Protein AF-A0A934Z9Q5-F1 (afdb_monomer)

Nearest PDB structures (foldseek):
  5szi-assembly1_B  TM=4.850E-01  e=2.565E+00  Homo sapiens
  4lsg-assembly1_A  TM=2.089E-01  e=2.991E+00  Mus musculus
  4ksb-assembly1_A  TM=2.180E-01  e=3.865E+00  Mus musculus
  6ujr-assembly1_A  TM=2.619E-01  e=9.722E+00  Mus musculus
  5kpj-assembly1_A  TM=2.253E-01  e=8.337E+00  Mus musculus

Solvent-accessible surface area (backbone atoms only — not comparable to full-atom values): 10605 Å² total; per-residue (Å²): 135,89,82,85,85,88,84,90,80,87,87,83,80,87,80,80,88,71,77,68,66,62,57,59,53,55,52,50,68,49,48,52,55,50,49,51,46,41,71,74,59,31,89,66,67,72,68,72,79,63,65,67,56,72,66,31,48,68,68,51,35,48,53,46,52,50,31,50,33,44,35,43,50,34,54,90,56,77,49,25,54,52,27,46,53,53,45,65,70,59,78,53,87,30,64,25,30,34,53,39,43,52,26,37,49,50,20,52,50,40,51,50,52,50,51,52,51,52,52,54,53,55,73,70,51,62,92,81,75,62,84,79,52,74,70,55,51,52,54,49,52,56,50,50,60,53,48,55,53,46,51,57,58,21,48,61,26,35,56,51,18,53,54,44,47,54,52,50,23,58,74,70,74,44,81,79,64,61,60,73,82,128

pLDDT: mean 74.89, std 19.33, range [32.5, 96.06]

Radius of gyration: 31.28 Å; Cα contacts (8 Å, |Δi|>4): 126; chains: 1; bounding box: 97×38×89 Å

Foldseek 3Di:
DDDDDDDDDDDDDDDDDDPVVVVVVVCCVVCVVVVVCCVVVPPCPVVPPDPQCPQPDLVLLVLLLVLLLQLQAFDPDPSNVVSLVSLVPRDGPGRLSVLLSVLSSLQSVLVNVLVVLVVVLVVLDPPVPDDHDPVSVVVNVVSVVVNVVSVVSNVVSVVSNVVSSVVSCVVSVHDRHHYDDD

Structure (mmCIF, N/CA/C/O backbone):
data_AF-A0A934Z9Q5-F1
#
_entry.id   AF-A0A934Z9Q5-F1
#
loop_
_atom_site.group_PDB
_atom_site.id
_atom_site.type_symbol
_atom_site.label_atom_id
_atom_site.label_alt_id
_atom_site.label_comp_id
_atom_site.label_asym_id
_atom_site.label_entity_id
_atom_site.label_seq_id
_atom_site.pdbx_PDB_ins_code
_atom_site.Cartn_x
_atom_site.Cartn_y
_atom_site.Cartn_z
_atom_site.occupancy
_atom_site.B_iso_or_equiv
_atom_site.auth_seq_id
_atom_site.auth_comp_id
_atom_site.auth_asym_id
_atom_site.auth_atom_id
_atom_site.pdbx_PDB_model_num
ATOM 1 N N . MET A 1 1 ? 78.447 19.929 61.210 1.00 35.25 1 MET A N 1
ATOM 2 C CA . MET A 1 1 ? 79.646 20.114 60.366 1.00 35.25 1 MET A CA 1
ATOM 3 C C . MET A 1 1 ? 79.414 19.384 59.059 1.00 35.25 1 MET A C 1
ATOM 5 O O . MET A 1 1 ? 78.811 18.322 59.077 1.00 35.25 1 MET A O 1
ATOM 9 N N . ALA A 1 2 ? 79.787 20.046 57.968 1.00 40.56 2 ALA A N 1
ATOM 10 C CA . ALA A 1 2 ? 79.512 19.716 56.577 1.00 40.56 2 ALA A CA 1
ATOM 11 C C . ALA A 1 2 ? 80.119 18.385 56.106 1.00 40.56 2 ALA A C 1
ATOM 13 O O . ALA A 1 2 ? 81.183 17.994 56.580 1.00 40.56 2 ALA A O 1
ATOM 14 N N . THR A 1 3 ? 79.495 17.754 55.112 1.00 36.56 3 THR A N 1
ATOM 15 C CA . THR A 1 3 ? 80.035 17.665 53.738 1.00 36.56 3 THR A CA 1
ATOM 16 C C . THR A 1 3 ? 79.010 16.996 52.815 1.00 36.56 3 THR A C 1
ATOM 18 O O . THR A 1 3 ? 78.502 15.922 53.113 1.00 36.56 3 THR A O 1
ATOM 21 N N . ASP A 1 4 ? 78.706 17.683 51.717 1.00 40.03 4 ASP A N 1
ATOM 22 C CA . ASP A 1 4 ? 78.249 17.119 50.439 1.00 40.03 4 ASP A CA 1
ATOM 23 C C . ASP A 1 4 ? 79.523 17.013 49.568 1.00 40.03 4 ASP A C 1
ATOM 25 O O . ASP A 1 4 ? 80.423 17.849 49.765 1.00 40.03 4 ASP A O 1
ATOM 29 N N . PRO A 1 5 ? 79.687 16.003 48.690 1.00 48.00 5 PRO A N 1
ATOM 30 C CA . PRO A 1 5 ? 79.381 16.293 47.284 1.00 48.00 5 PRO A CA 1
ATOM 31 C C . PRO A 1 5 ? 78.884 15.104 46.424 1.00 48.00 5 PRO A C 1
ATOM 33 O O . PRO A 1 5 ? 79.350 13.972 46.535 1.00 48.00 5 PRO A O 1
ATOM 36 N N . ASP A 1 6 ? 78.012 15.457 45.479 1.00 38.88 6 ASP A N 1
ATOM 37 C CA . ASP A 1 6 ? 77.899 14.998 44.084 1.00 38.88 6 ASP A CA 1
ATOM 38 C C . ASP A 1 6 ? 77.796 13.493 43.763 1.00 38.88 6 ASP A C 1
ATOM 40 O O . ASP A 1 6 ? 78.783 12.772 43.615 1.00 38.88 6 ASP A O 1
ATOM 44 N N . ALA A 1 7 ? 76.579 13.085 43.392 1.00 36.16 7 ALA A N 1
ATOM 45 C CA . ALA A 1 7 ? 76.374 12.134 42.302 1.00 36.16 7 ALA A CA 1
ATOM 46 C C . ALA A 1 7 ? 75.183 12.580 41.435 1.00 36.16 7 ALA A C 1
ATOM 48 O O . ALA A 1 7 ? 74.025 12.564 41.853 1.00 36.16 7 ALA A O 1
ATOM 49 N N . VAL A 1 8 ? 75.509 13.004 40.216 1.00 42.00 8 VAL A N 1
ATOM 50 C CA . VAL A 1 8 ? 74.589 13.314 39.119 1.00 42.00 8 VAL A CA 1
ATOM 51 C C . VAL A 1 8 ? 74.023 12.016 38.541 1.00 42.00 8 VAL A C 1
ATOM 53 O O . VAL A 1 8 ? 74.793 11.186 38.073 1.00 42.00 8 VAL A O 1
ATOM 56 N N . ASP A 1 9 ? 72.695 11.896 38.475 1.00 36.56 9 ASP A N 1
ATOM 57 C CA . ASP A 1 9 ? 72.008 11.323 37.310 1.00 36.56 9 ASP A CA 1
ATOM 58 C C . ASP A 1 9 ? 70.543 11.807 37.268 1.00 36.56 9 ASP A C 1
ATOM 60 O O . ASP A 1 9 ? 69.804 11.721 38.251 1.00 36.56 9 ASP A O 1
ATOM 64 N N . GLY A 1 10 ? 70.120 12.395 36.146 1.00 32.50 10 GLY A N 1
ATOM 65 C CA . GLY A 1 10 ? 68.715 12.768 35.900 1.00 32.50 10 GLY A CA 1
ATOM 66 C C . GLY A 1 10 ? 67.955 11.637 35.189 1.00 32.50 10 GLY A C 1
ATOM 67 O O . GLY A 1 10 ? 68.484 10.543 35.040 1.00 32.50 10 GLY A O 1
ATOM 68 N N . PRO A 1 11 ? 66.765 11.867 34.599 1.00 49.78 11 PRO A N 1
ATOM 69 C CA . PRO A 1 11 ? 65.748 12.890 34.843 1.00 49.78 11 PRO A CA 1
ATOM 70 C C . PRO A 1 11 ? 64.367 12.239 35.143 1.00 49.78 11 PRO A C 1
ATOM 72 O O . PRO A 1 11 ? 64.173 11.049 34.913 1.00 49.78 11 PRO A O 1
ATOM 75 N N . LYS A 1 12 ? 63.348 13.030 35.522 1.00 36.62 12 LYS A N 1
ATOM 76 C CA . LYS A 1 12 ? 62.055 13.152 34.785 1.00 36.62 12 LYS A CA 1
ATOM 77 C C . LYS A 1 12 ? 60.901 13.669 35.661 1.00 36.62 12 LYS A C 1
ATOM 79 O O . LYS A 1 12 ? 60.303 12.956 36.451 1.00 36.62 12 LYS A O 1
ATOM 84 N N . LYS A 1 13 ? 60.563 14.934 35.384 1.00 35.97 13 LYS A N 1
ATOM 85 C CA . LYS A 1 13 ? 59.212 15.490 35.180 1.00 35.97 13 LYS A CA 1
ATOM 86 C C . LYS A 1 13 ? 58.108 15.059 36.163 1.00 35.97 13 LYS A C 1
ATOM 88 O O . LYS A 1 13 ? 57.447 14.047 35.968 1.00 35.97 13 LYS A O 1
ATOM 93 N N . LYS A 1 14 ? 57.749 15.978 37.067 1.00 48.94 14 LYS A N 1
ATOM 94 C CA . LYS A 1 14 ? 56.326 16.222 37.374 1.00 48.94 14 LYS A CA 1
ATOM 95 C C . LYS A 1 14 ? 55.701 16.919 36.157 1.00 48.94 14 LYS A C 1
ATOM 97 O O . LYS A 1 14 ? 56.349 17.800 35.587 1.00 48.94 14 LYS A O 1
ATOM 102 N N . PRO A 1 15 ? 54.495 16.528 35.724 1.00 42.06 15 PRO A N 1
ATOM 103 C CA . PRO A 1 15 ? 53.372 17.464 35.862 1.00 42.06 15 PRO A CA 1
ATOM 104 C C . PRO A 1 15 ? 52.042 16.727 36.147 1.00 42.06 15 PRO A C 1
ATOM 106 O O . PRO A 1 15 ? 51.794 15.631 35.670 1.00 42.06 15 PRO A O 1
ATOM 109 N N . ALA A 1 16 ? 51.264 17.199 37.116 1.00 38.53 16 ALA A N 1
ATOM 110 C CA . ALA A 1 16 ? 50.139 18.122 36.935 1.00 38.53 16 ALA A CA 1
ATOM 111 C C . ALA A 1 16 ? 48.796 17.407 36.689 1.00 38.53 16 ALA A C 1
ATOM 113 O O . ALA A 1 16 ? 48.576 16.738 35.688 1.00 38.53 16 ALA A O 1
ATOM 114 N N . ARG A 1 17 ? 47.915 17.615 37.673 1.00 49.94 17 ARG A N 1
ATOM 115 C CA . ARG A 1 17 ? 46.454 17.463 37.687 1.00 49.94 17 ARG A CA 1
ATOM 116 C C . ARG A 1 17 ? 45.792 17.383 36.302 1.00 49.94 17 ARG A C 1
ATOM 118 O O . ARG A 1 17 ? 45.814 18.356 35.557 1.00 49.94 17 ARG A O 1
ATOM 125 N N . SER A 1 18 ? 45.041 16.310 36.061 1.00 36.59 18 SER A N 1
ATOM 126 C CA . SER A 1 18 ? 44.003 16.240 35.027 1.00 36.59 18 SER A CA 1
ATOM 127 C C . SER A 1 18 ? 42.619 16.087 35.673 1.00 36.59 18 SER A C 1
ATOM 129 O O . SER A 1 18 ? 42.006 15.026 35.699 1.00 36.59 18 SER A O 1
ATOM 131 N N . ILE A 1 19 ? 42.085 17.213 36.158 1.00 45.41 19 ILE A N 1
ATOM 132 C CA . ILE A 1 19 ? 40.671 17.379 36.559 1.00 45.41 19 ILE A CA 1
ATOM 133 C C . ILE A 1 19 ? 39.718 17.233 35.338 1.00 45.41 19 ILE A C 1
ATOM 135 O O . ILE A 1 19 ? 38.502 17.194 35.483 1.00 45.41 19 ILE A O 1
ATOM 139 N N . GLY A 1 20 ? 40.251 17.067 34.120 1.00 36.25 20 GLY A N 1
ATOM 140 C CA . GLY A 1 20 ? 39.474 16.874 32.889 1.00 36.25 20 GLY A CA 1
ATOM 141 C C . GLY A 1 20 ? 38.792 15.508 32.732 1.00 36.25 20 GLY A C 1
ATOM 142 O O . GLY A 1 20 ? 37.869 15.396 31.934 1.00 36.25 20 GLY A O 1
ATOM 143 N N . ALA A 1 21 ? 39.182 14.476 33.490 1.00 41.44 21 ALA A N 1
ATOM 144 C CA . ALA A 1 21 ? 38.597 13.136 33.335 1.00 41.44 21 ALA A CA 1
ATOM 145 C C . ALA A 1 21 ? 37.230 12.963 34.031 1.00 41.44 21 ALA A C 1
ATOM 147 O O . ALA A 1 21 ? 36.464 12.074 33.670 1.00 41.44 21 ALA A O 1
ATOM 148 N N . LEU A 1 22 ? 36.893 13.820 35.002 1.00 42.88 22 LEU A N 1
ATOM 149 C CA . LEU A 1 22 ? 35.642 13.711 35.767 1.00 42.88 22 LEU A CA 1
ATOM 150 C C . LEU A 1 22 ? 34.462 14.461 35.130 1.00 42.88 22 LEU A C 1
ATOM 152 O O . LEU A 1 22 ? 33.315 14.069 35.332 1.00 42.88 22 LEU A O 1
ATOM 156 N N . VAL A 1 23 ? 34.716 15.481 34.305 1.00 44.12 23 VAL A N 1
ATOM 157 C CA . VAL A 1 23 ? 33.645 16.230 33.617 1.00 44.12 23 VAL A CA 1
ATOM 158 C C . VAL A 1 23 ? 33.059 15.424 32.448 1.00 44.12 23 VAL A C 1
ATOM 160 O O . VAL A 1 23 ? 31.853 15.469 32.210 1.00 44.12 23 VAL A O 1
ATOM 163 N N . ALA A 1 24 ? 33.876 14.609 31.772 1.00 44.69 24 ALA A N 1
ATOM 164 C CA . ALA A 1 24 ? 33.420 13.762 30.670 1.00 44.69 24 ALA A CA 1
ATOM 165 C C . ALA A 1 24 ? 32.470 12.637 31.132 1.00 44.69 24 ALA A C 1
ATOM 167 O O . ALA A 1 24 ? 31.499 12.335 30.444 1.00 44.69 24 ALA A O 1
ATOM 168 N N . LEU A 1 25 ? 32.688 12.057 32.319 1.00 46.19 25 LEU A N 1
ATOM 169 C CA . LEU A 1 25 ? 31.823 10.997 32.856 1.00 46.19 25 LEU A CA 1
ATOM 170 C C . LEU A 1 25 ? 30.481 11.528 33.384 1.00 46.19 25 LEU A C 1
ATOM 172 O O . LEU A 1 25 ? 29.455 10.878 33.192 1.00 46.19 25 LEU A O 1
ATOM 176 N N . GLY A 1 26 ? 30.462 12.724 33.984 1.00 46.41 26 GLY A N 1
ATOM 177 C CA . GLY A 1 26 ? 29.220 13.360 34.438 1.00 46.41 26 GLY A CA 1
ATOM 178 C C . GLY A 1 26 ? 28.299 13.766 33.283 1.00 46.41 26 GLY A C 1
ATOM 179 O O . GLY A 1 26 ? 27.089 13.559 33.357 1.00 46.41 26 GLY A O 1
ATOM 180 N N . ALA A 1 27 ? 28.867 14.272 32.182 1.00 49.59 27 ALA A N 1
ATOM 181 C CA . ALA A 1 27 ? 28.094 14.636 30.998 1.00 49.59 27 ALA A CA 1
ATOM 182 C C . ALA A 1 27 ? 27.436 13.411 30.345 1.00 49.59 27 ALA A C 1
ATOM 184 O O . ALA A 1 27 ? 26.259 13.480 30.002 1.00 49.59 27 ALA A O 1
ATOM 185 N N . VAL A 1 28 ? 28.142 12.278 30.238 1.00 51.12 28 VAL A N 1
ATOM 186 C CA . VAL A 1 28 ? 27.615 11.028 29.655 1.00 51.12 28 VAL A CA 1
ATOM 187 C C . VAL A 1 28 ? 26.532 10.396 30.539 1.00 51.12 28 VAL A C 1
ATOM 189 O O . VAL A 1 28 ? 25.505 9.949 30.030 1.00 51.12 28 VAL A O 1
ATOM 192 N N . ALA A 1 29 ? 26.710 10.416 31.864 1.00 55.28 29 ALA A N 1
ATOM 193 C CA . ALA A 1 29 ? 25.743 9.843 32.802 1.00 55.28 29 ALA A CA 1
ATOM 194 C C . ALA A 1 29 ? 24.415 10.614 32.872 1.00 55.28 29 ALA A C 1
ATOM 196 O O . ALA A 1 29 ? 23.418 10.033 33.280 1.00 55.28 29 ALA A O 1
ATOM 197 N N . VAL A 1 30 ? 24.378 11.891 32.469 1.00 55.06 30 VAL A N 1
ATOM 198 C CA . VAL A 1 30 ? 23.137 12.685 32.397 1.00 55.06 30 VAL A CA 1
ATOM 199 C C . VAL A 1 30 ? 22.585 12.729 30.974 1.00 55.06 30 VAL A C 1
ATOM 201 O O . VAL A 1 30 ? 21.377 12.608 30.792 1.00 55.06 30 VAL A O 1
ATOM 204 N N . THR A 1 31 ? 23.438 12.829 29.950 1.00 56.28 31 THR A N 1
ATOM 205 C CA . THR A 1 31 ? 22.969 12.856 28.555 1.00 56.28 31 THR A CA 1
ATOM 206 C C . THR A 1 31 ? 22.369 11.536 28.115 1.00 56.28 31 THR A C 1
ATOM 208 O O . THR A 1 31 ? 21.362 11.578 27.426 1.00 56.28 31 THR A O 1
ATOM 211 N N . ILE A 1 32 ? 22.902 10.376 28.516 1.00 58.81 32 ILE A N 1
ATOM 212 C CA . ILE A 1 32 ? 22.331 9.090 28.086 1.00 58.81 32 ILE A CA 1
ATOM 213 C C . ILE A 1 32 ? 20.933 8.863 28.688 1.00 58.81 32 ILE A C 1
ATOM 215 O O . ILE A 1 32 ? 20.021 8.566 27.920 1.00 58.81 32 ILE A O 1
ATOM 219 N N . PRO A 1 33 ? 20.685 9.055 30.001 1.00 55.75 33 PRO A N 1
ATOM 220 C CA . PRO A 1 33 ? 19.336 8.955 30.551 1.00 55.75 33 PRO A CA 1
ATOM 221 C C . PRO A 1 33 ? 18.406 10.058 30.061 1.00 55.75 33 PRO A C 1
ATOM 223 O O . PRO A 1 33 ? 17.236 9.774 29.860 1.00 55.75 33 PRO A O 1
ATOM 226 N N . LEU A 1 34 ? 18.892 11.283 29.833 1.00 55.62 34 LEU A N 1
ATOM 227 C CA . LEU A 1 34 ? 18.070 12.370 29.295 1.00 55.62 34 LEU A CA 1
ATOM 228 C C . LEU A 1 34 ? 17.723 12.140 27.818 1.00 55.62 34 LEU A C 1
ATOM 230 O O . LEU A 1 34 ? 16.592 12.392 27.435 1.00 55.62 34 LEU A O 1
ATOM 234 N N . LEU A 1 35 ? 18.639 11.600 27.007 1.00 57.62 35 LEU A N 1
ATOM 235 C CA . LEU A 1 35 ? 18.373 11.163 25.632 1.00 57.62 35 LEU A CA 1
ATOM 236 C C . LEU A 1 35 ? 17.464 9.939 25.606 1.00 57.62 35 LEU A C 1
ATOM 238 O O . LEU A 1 35 ? 16.602 9.875 24.751 1.00 57.62 35 LEU A O 1
ATOM 242 N N . LEU A 1 36 ? 17.593 8.994 26.539 1.00 58.25 36 LEU A N 1
ATOM 243 C CA . LEU A 1 36 ? 16.668 7.861 26.663 1.00 58.25 36 LEU A CA 1
ATOM 244 C C . LEU A 1 36 ? 15.292 8.301 27.170 1.00 58.25 36 LEU A C 1
ATOM 246 O O . LEU A 1 36 ? 14.282 7.762 26.733 1.00 58.25 36 LEU A O 1
ATOM 250 N N . TYR A 1 37 ? 15.239 9.281 28.072 1.00 53.28 37 TYR A N 1
ATOM 251 C CA . TYR A 1 37 ? 14.006 9.877 28.571 1.00 53.28 37 TYR A CA 1
ATOM 252 C C . TYR A 1 37 ? 13.351 10.746 27.501 1.00 53.28 37 TYR A C 1
ATOM 254 O O . TYR A 1 37 ? 12.146 10.663 27.357 1.00 53.28 37 TYR A O 1
ATOM 262 N N . ALA A 1 38 ? 14.106 11.507 26.709 1.00 54.31 38 ALA A N 1
ATOM 263 C CA . ALA A 1 38 ? 13.609 12.269 25.563 1.00 54.31 38 ALA A CA 1
ATOM 264 C C . ALA A 1 38 ? 13.338 11.385 24.332 1.00 54.31 38 ALA A C 1
ATOM 266 O O . ALA A 1 38 ? 12.507 11.732 23.512 1.00 54.31 38 ALA A O 1
ATOM 267 N N . ALA A 1 39 ? 13.974 10.220 24.201 1.00 56.53 39 ALA A N 1
ATOM 268 C CA . ALA A 1 39 ? 13.622 9.222 23.189 1.00 56.53 39 ALA A CA 1
ATOM 269 C C . ALA A 1 39 ? 12.378 8.418 23.596 1.00 56.53 39 ALA A C 1
ATOM 271 O O . ALA A 1 39 ? 11.652 7.937 22.735 1.00 56.53 39 ALA A O 1
ATOM 272 N N . ARG A 1 40 ? 12.110 8.271 24.904 1.00 56.28 40 ARG A N 1
ATOM 273 C CA . ARG A 1 40 ? 10.871 7.664 25.427 1.00 56.28 40 ARG A CA 1
ATOM 274 C C . ARG A 1 40 ? 9.718 8.654 25.594 1.00 56.28 40 ARG A C 1
ATOM 276 O O . ARG A 1 40 ? 8.566 8.246 25.511 1.00 56.28 40 ARG A O 1
ATOM 283 N N . ASN A 1 41 ? 10.026 9.915 25.877 1.00 52.53 41 ASN A N 1
ATOM 284 C CA . ASN A 1 41 ? 9.090 10.984 26.233 1.00 52.53 41 ASN A CA 1
ATOM 285 C C . ASN A 1 41 ? 9.378 12.263 25.441 1.00 52.53 41 ASN A C 1
ATOM 287 O O . ASN A 1 41 ? 9.301 13.363 25.989 1.00 52.53 41 ASN A O 1
ATOM 291 N N . GLY A 1 42 ? 9.788 12.118 24.181 1.00 43.22 42 GLY A N 1
ATOM 292 C CA . GLY A 1 42 ? 10.015 13.246 23.285 1.00 43.22 42 GLY A CA 1
ATOM 293 C C . GLY A 1 42 ? 8.767 14.124 23.161 1.00 43.22 42 GLY A C 1
ATOM 294 O O . GLY A 1 42 ? 7.681 13.706 23.567 1.00 43.22 42 GLY A O 1
ATOM 295 N N . PRO A 1 43 ? 8.905 15.340 22.610 1.00 47.38 43 PRO A N 1
ATOM 296 C CA . PRO A 1 43 ? 7.811 16.308 22.475 1.00 47.38 43 PRO A CA 1
ATOM 297 C C . PRO A 1 43 ? 6.574 15.794 21.706 1.00 47.38 43 PRO A C 1
ATOM 299 O O . PRO A 1 43 ? 5.543 16.452 21.732 1.00 47.38 43 PRO A O 1
ATOM 302 N N . ASP A 1 44 ? 6.624 14.591 21.130 1.00 48.88 44 ASP A N 1
ATOM 303 C CA . ASP A 1 44 ? 5.485 13.870 20.547 1.00 48.88 44 ASP A CA 1
ATOM 304 C C . ASP A 1 44 ? 4.479 13.320 21.584 1.00 48.88 44 ASP A C 1
ATOM 306 O O . ASP A 1 44 ? 3.476 12.707 21.219 1.00 48.88 44 ASP A O 1
ATOM 310 N N . HIS A 1 45 ? 4.701 13.506 22.893 1.00 46.72 45 HIS A N 1
ATOM 311 C CA . HIS A 1 45 ? 3.712 13.097 23.904 1.00 46.72 45 HIS A CA 1
ATOM 312 C C . HIS A 1 45 ? 2.414 13.920 23.868 1.00 46.72 45 HIS A C 1
ATOM 314 O O . HIS A 1 45 ? 1.419 13.443 24.415 1.00 46.72 45 HIS A O 1
ATOM 320 N N . GLU A 1 46 ? 2.392 15.095 23.227 1.00 42.56 46 GLU A N 1
ATOM 321 C CA . GLU A 1 46 ? 1.155 15.875 23.038 1.00 42.56 46 GLU A CA 1
ATOM 322 C C . GLU A 1 46 ? 0.355 15.469 21.784 1.00 42.56 46 GLU A C 1
ATOM 324 O O . GLU A 1 46 ? -0.851 15.700 21.749 1.00 42.56 46 GLU A O 1
ATOM 329 N N . ASP A 1 47 ? 0.952 14.739 20.831 1.00 44.47 47 ASP A N 1
ATOM 330 C CA . ASP A 1 47 ? 0.241 14.168 19.669 1.00 44.47 47 ASP A CA 1
ATOM 331 C C . ASP A 1 47 ? -0.426 12.812 19.972 1.00 44.47 47 ASP A C 1
ATOM 333 O O . ASP A 1 47 ? -1.044 12.186 19.111 1.00 44.47 47 ASP A O 1
ATOM 337 N N . ARG A 1 48 ? -0.389 12.359 21.231 1.00 50.16 48 ARG A N 1
ATOM 338 C CA . ARG A 1 48 ? -1.097 11.149 21.678 1.00 50.16 48 ARG A CA 1
ATOM 339 C C . ARG A 1 48 ? -2.617 11.353 21.859 1.00 50.16 48 ARG A C 1
ATOM 341 O O . ARG A 1 48 ? -3.240 10.544 22.540 1.00 50.16 48 ARG A O 1
ATOM 348 N N . LEU A 1 49 ? -3.233 12.404 21.306 1.00 50.19 49 LEU A N 1
ATOM 349 C CA . LEU A 1 49 ? -4.639 12.742 21.599 1.00 50.19 49 LEU A CA 1
ATOM 350 C C . LEU A 1 49 ? -5.668 12.366 20.521 1.00 50.19 49 LEU A C 1
ATOM 352 O O . LEU A 1 49 ? -6.837 12.713 20.658 1.00 50.19 49 LEU A O 1
ATOM 356 N N . HIS A 1 50 ? -5.301 11.589 19.503 1.00 55.34 50 HIS A N 1
ATOM 357 C CA . HIS A 1 50 ? -6.311 10.800 18.798 1.00 55.34 50 HIS A CA 1
ATOM 358 C C . HIS A 1 50 ? -5.680 9.526 18.247 1.00 55.34 50 HIS A C 1
ATOM 360 O O . HIS A 1 50 ? -4.857 9.590 17.336 1.00 55.34 50 HIS A O 1
ATOM 366 N N . ASP A 1 51 ? -6.034 8.365 18.804 1.00 66.19 51 ASP A N 1
ATOM 367 C CA . ASP A 1 51 ? -5.743 7.105 18.119 1.00 66.19 51 ASP A CA 1
ATOM 368 C C . ASP A 1 51 ? -6.530 7.154 16.793 1.00 66.19 51 ASP A C 1
ATOM 370 O O . ASP A 1 51 ? -7.757 7.254 16.820 1.00 66.19 51 ASP A O 1
ATOM 374 N N . PRO A 1 52 ? -5.874 7.145 15.617 1.00 65.94 52 PRO A N 1
ATOM 375 C CA . PRO A 1 52 ? -6.570 7.257 14.333 1.00 65.94 52 PRO A CA 1
ATOM 376 C C . PRO A 1 52 ? -7.580 6.115 14.127 1.00 65.94 52 PRO A C 1
ATOM 378 O O . PRO A 1 52 ? -8.501 6.230 13.316 1.00 65.94 52 PRO A O 1
ATOM 381 N N . LEU A 1 53 ? -7.451 5.029 14.899 1.00 78.62 53 LEU A N 1
ATOM 382 C CA . LEU A 1 53 ? -8.362 3.896 14.913 1.00 78.62 53 LEU A CA 1
ATOM 383 C C . LEU A 1 53 ? -9.481 4.009 15.966 1.00 78.62 53 LEU A C 1
ATOM 385 O O . LEU A 1 53 ? -10.388 3.179 15.940 1.00 78.62 53 LEU A O 1
ATOM 389 N N . GLU A 1 54 ? -9.495 5.019 16.846 1.00 70.25 54 GLU A N 1
ATOM 390 C CA . GLU A 1 54 ? -10.537 5.208 17.878 1.00 70.25 54 GLU A CA 1
ATOM 391 C C . GLU A 1 54 ? -11.940 5.343 17.294 1.00 70.25 54 GLU A C 1
ATOM 393 O O . GLU A 1 54 ? -12.906 4.885 17.902 1.00 70.25 54 GLU A O 1
ATOM 398 N N . LEU A 1 55 ? -12.047 5.938 16.107 1.00 73.94 55 LEU A N 1
ATOM 399 C CA . LEU A 1 55 ? -13.310 6.136 15.396 1.00 73.94 55 LEU A CA 1
ATOM 400 C C . LEU A 1 55 ? -13.701 4.931 14.525 1.00 73.94 55 LEU A C 1
ATOM 402 O O . LEU A 1 55 ? -14.636 5.029 13.729 1.00 73.94 55 LEU A O 1
ATOM 406 N N . SER A 1 56 ? -12.971 3.818 14.626 1.00 80.56 56 SER A N 1
ATOM 407 C CA . SER A 1 56 ? -13.191 2.638 13.790 1.00 80.56 56 SER A CA 1
ATOM 408 C C . SER A 1 56 ? -14.215 1.687 14.388 1.00 80.56 56 SER A C 1
ATOM 410 O O . SER A 1 56 ? -14.146 1.344 15.569 1.00 80.56 56 SER A O 1
ATOM 412 N N . ASP A 1 57 ? -15.121 1.194 13.545 1.00 89.69 57 ASP A N 1
ATOM 413 C CA . ASP A 1 57 ? -15.934 0.032 13.890 1.00 89.69 57 ASP A CA 1
ATOM 414 C C . ASP A 1 57 ? -15.021 -1.203 13.951 1.00 89.69 57 ASP A C 1
ATOM 416 O O . ASP A 1 57 ? -14.245 -1.466 13.030 1.00 89.69 57 ASP A O 1
ATOM 420 N N . GLU A 1 58 ? -15.074 -1.953 15.053 1.00 90.12 58 GLU A N 1
ATOM 421 C CA . GLU A 1 58 ? -14.161 -3.076 15.285 1.00 90.12 58 GLU A CA 1
ATOM 422 C C . GLU A 1 58 ? -14.334 -4.198 14.246 1.00 90.12 58 GLU A C 1
ATOM 424 O O . GLU A 1 58 ? -13.360 -4.859 13.879 1.00 90.12 58 GLU A O 1
ATOM 429 N N . ALA A 1 59 ? -15.553 -4.415 13.740 1.00 92.94 59 ALA A N 1
ATOM 430 C CA . ALA A 1 59 ? -15.814 -5.416 12.713 1.00 92.94 59 ALA A CA 1
ATOM 431 C C . ALA A 1 59 ? -15.274 -4.967 11.349 1.00 92.94 59 ALA A C 1
ATOM 433 O O . ALA A 1 59 ? -14.654 -5.773 10.650 1.00 92.94 59 ALA A O 1
ATOM 434 N N . GLU A 1 60 ? -15.443 -3.689 10.993 1.00 93.12 60 GLU A N 1
ATOM 435 C CA . GLU A 1 60 ? -14.830 -3.123 9.784 1.00 93.12 60 GLU A CA 1
ATOM 436 C C . GLU A 1 60 ? -13.300 -3.174 9.856 1.00 93.12 60 GLU A C 1
ATOM 438 O O . GLU A 1 60 ? -12.647 -3.636 8.916 1.00 93.12 60 GLU A O 1
ATOM 443 N N . LEU A 1 61 ? -12.725 -2.775 10.993 1.00 94.19 61 LEU A N 1
ATOM 444 C CA . LEU A 1 61 ? -11.284 -2.803 11.214 1.00 94.19 61 LEU A CA 1
ATOM 445 C C . LEU A 1 61 ? -10.737 -4.233 11.122 1.00 94.19 61 LEU A C 1
ATOM 447 O O . LEU A 1 61 ? -9.718 -4.471 10.473 1.00 94.19 61 LEU A O 1
ATOM 451 N N . ARG A 1 62 ? -11.444 -5.208 11.706 1.00 94.75 62 ARG A N 1
ATOM 452 C CA . ARG A 1 62 ? -11.090 -6.630 11.615 1.00 94.75 62 ARG A CA 1
ATOM 453 C C . ARG A 1 62 ? -11.108 -7.135 10.176 1.00 94.75 62 ARG A C 1
ATOM 455 O O . ARG A 1 62 ? -10.176 -7.840 9.792 1.00 94.75 62 ARG A O 1
ATOM 462 N N . ALA A 1 63 ? -12.113 -6.769 9.382 1.00 94.94 63 ALA A N 1
ATOM 463 C CA . ALA A 1 63 ? -12.192 -7.166 7.977 1.00 94.94 63 ALA A CA 1
ATOM 464 C C . ALA A 1 63 ? -11.008 -6.618 7.161 1.00 94.94 63 ALA A C 1
ATOM 466 O O . ALA A 1 63 ? -10.386 -7.361 6.399 1.00 94.94 63 ALA A O 1
ATOM 467 N N . VAL A 1 64 ? -10.644 -5.347 7.372 1.00 96.06 64 VAL A N 1
ATOM 468 C CA . VAL A 1 64 ? -9.491 -4.718 6.707 1.00 96.06 64 VAL A CA 1
ATOM 469 C C . VAL A 1 64 ? -8.177 -5.383 7.129 1.00 96.06 64 VAL A C 1
ATOM 471 O O . VAL A 1 64 ? -7.390 -5.777 6.269 1.00 96.06 64 VAL A O 1
ATOM 474 N N . VAL A 1 65 ? -7.952 -5.593 8.431 1.00 95.81 65 VAL A N 1
ATOM 475 C CA . VAL A 1 65 ? -6.746 -6.268 8.951 1.00 95.81 65 VAL A CA 1
ATOM 476 C C . VAL A 1 65 ? -6.615 -7.694 8.412 1.00 95.81 65 VAL A C 1
ATOM 478 O O . VAL A 1 65 ? -5.513 -8.118 8.056 1.00 95.81 65 VAL A O 1
ATOM 481 N N . GLN A 1 66 ? -7.716 -8.441 8.312 1.00 95.38 66 GLN A N 1
ATOM 482 C CA . GLN A 1 66 ? -7.710 -9.788 7.735 1.00 95.38 66 GLN A CA 1
ATOM 483 C C . GLN A 1 66 ? -7.374 -9.770 6.242 1.00 95.38 66 GLN A C 1
ATOM 485 O O . GLN A 1 66 ? -6.552 -10.572 5.803 1.00 95.38 66 GLN A O 1
ATOM 490 N N . ALA A 1 67 ? -7.941 -8.840 5.470 1.00 96.00 67 ALA A N 1
ATOM 491 C CA . ALA A 1 67 ? -7.626 -8.711 4.049 1.00 96.00 67 ALA A CA 1
ATOM 492 C C . ALA A 1 67 ? -6.157 -8.326 3.816 1.00 96.00 67 ALA A C 1
ATOM 494 O O . ALA A 1 67 ? -5.488 -8.957 3.002 1.00 96.00 67 ALA A O 1
ATOM 495 N N . ILE A 1 68 ? -5.621 -7.371 4.587 1.00 95.56 68 ILE A N 1
ATOM 496 C CA . ILE A 1 68 ? -4.191 -7.016 4.562 1.00 95.56 68 ILE A CA 1
ATOM 497 C C . ILE A 1 68 ? -3.325 -8.231 4.908 1.00 95.56 68 ILE A C 1
ATOM 499 O O . ILE A 1 68 ? -2.351 -8.520 4.219 1.00 95.56 68 ILE A O 1
ATOM 503 N N . SER A 1 69 ? -3.702 -8.983 5.943 1.00 94.50 69 SER A N 1
ATOM 504 C CA . SER A 1 69 ? -2.997 -10.209 6.333 1.00 94.50 69 SER A CA 1
ATOM 505 C C . SER A 1 69 ? -2.978 -11.241 5.203 1.00 94.50 69 SER A C 1
ATOM 507 O O . SER A 1 69 ? -1.958 -11.892 4.993 1.00 94.50 69 SER A O 1
ATOM 509 N N . GLY A 1 70 ? -4.076 -11.351 4.448 1.00 93.75 70 GLY A N 1
ATOM 510 C CA . GLY A 1 70 ? -4.159 -12.182 3.250 1.00 93.75 70 GLY A CA 1
ATOM 511 C C . GLY A 1 70 ? -3.200 -11.731 2.148 1.00 93.75 70 GLY A C 1
ATOM 512 O O . GLY A 1 70 ? -2.506 -12.567 1.583 1.00 93.75 70 GLY A O 1
ATOM 513 N N . VAL A 1 71 ? -3.088 -10.421 1.894 1.00 93.56 71 VAL A N 1
ATOM 514 C CA . VAL A 1 71 ? -2.108 -9.871 0.934 1.00 93.56 71 VAL A CA 1
ATOM 515 C C . VAL A 1 71 ? -0.673 -10.172 1.372 1.00 93.56 71 VAL A C 1
ATOM 517 O O . VAL A 1 71 ? 0.142 -10.589 0.558 1.00 93.56 71 VAL A O 1
ATOM 520 N N . ILE A 1 72 ? -0.360 -10.021 2.663 1.00 92.25 72 ILE A N 1
ATOM 521 C CA . ILE A 1 72 ? 0.973 -10.327 3.209 1.00 92.25 72 ILE A CA 1
ATOM 522 C C . ILE A 1 72 ? 1.326 -11.810 3.039 1.00 92.25 72 ILE A C 1
ATOM 524 O O . ILE A 1 72 ? 2.489 -12.140 2.820 1.00 92.25 72 ILE A O 1
ATOM 528 N N . GLN A 1 73 ? 0.351 -12.705 3.184 1.00 92.12 73 GLN A N 1
ATOM 529 C CA . GLN A 1 73 ? 0.576 -14.151 3.125 1.00 92.12 73 GLN A CA 1
ATOM 530 C C . GLN A 1 73 ? 0.566 -14.716 1.704 1.00 92.12 73 GLN A C 1
ATOM 532 O O . GLN A 1 73 ? 1.077 -15.813 1.497 1.00 92.12 73 GLN A O 1
ATOM 537 N N . ALA A 1 74 ? -0.009 -13.993 0.748 1.00 90.69 74 ALA A N 1
ATOM 538 C CA . ALA A 1 74 ? -0.126 -14.450 -0.624 1.00 90.69 74 ALA A CA 1
ATOM 539 C C . ALA A 1 74 ? 1.247 -14.614 -1.294 1.00 90.69 74 ALA A C 1
ATOM 541 O O . ALA A 1 74 ? 2.152 -13.790 -1.119 1.00 90.69 74 ALA A O 1
ATOM 542 N N . HIS A 1 75 ? 1.391 -15.666 -2.101 1.00 87.50 75 HIS A N 1
ATOM 543 C CA . HIS A 1 75 ? 2.563 -15.818 -2.954 1.00 87.50 75 HIS A CA 1
ATOM 544 C C . HIS A 1 75 ? 2.492 -14.846 -4.143 1.00 87.50 75 HIS A C 1
ATOM 546 O O . HIS A 1 75 ? 1.393 -14.573 -4.641 1.00 87.50 75 HIS A O 1
ATOM 552 N N . PRO A 1 76 ? 3.646 -14.359 -4.642 1.00 84.38 76 PRO A N 1
ATOM 553 C CA . PRO A 1 76 ? 3.681 -13.480 -5.807 1.00 84.38 76 PRO A CA 1
ATOM 554 C C . PRO A 1 76 ? 2.964 -14.084 -7.024 1.00 84.38 76 PRO A C 1
ATOM 556 O O . PRO A 1 76 ? 3.115 -15.275 -7.310 1.00 84.38 76 PRO A O 1
ATOM 559 N N . GLY A 1 77 ? 2.221 -13.251 -7.758 1.00 84.31 77 GLY A N 1
ATOM 560 C CA . GLY A 1 77 ? 1.438 -13.643 -8.938 1.00 84.31 77 GLY A CA 1
ATOM 561 C C . GLY A 1 77 ? -0.071 -13.692 -8.670 1.00 84.31 77 GLY A C 1
ATOM 562 O O . GLY A 1 77 ? -0.605 -12.865 -7.937 1.00 84.31 77 GLY A O 1
ATOM 563 N N . ASP A 1 78 ? -0.773 -14.677 -9.240 1.00 89.50 78 ASP A N 1
ATOM 564 C CA . ASP A 1 78 ? -2.249 -14.741 -9.229 1.00 89.50 78 ASP A CA 1
ATOM 565 C C . ASP A 1 78 ? -2.886 -14.800 -7.825 1.00 89.50 78 ASP A C 1
ATOM 567 O O . ASP A 1 78 ? -4.080 -14.518 -7.659 1.00 89.50 78 ASP A O 1
ATOM 571 N N . GLU A 1 79 ? -2.140 -15.256 -6.816 1.00 90.75 79 GLU A N 1
ATOM 572 C CA . GLU A 1 79 ? -2.597 -15.269 -5.424 1.00 90.75 79 GLU A CA 1
ATOM 573 C C . GLU A 1 79 ? -2.547 -13.864 -4.813 1.00 90.75 79 GLU A C 1
ATOM 575 O O . GLU A 1 79 ? -3.563 -13.404 -4.286 1.00 90.75 79 GLU A O 1
ATOM 580 N N . GLU A 1 80 ? -1.416 -13.166 -4.956 1.00 90.81 80 GLU A N 1
ATOM 581 C CA . GLU A 1 80 ? -1.245 -11.771 -4.532 1.00 90.81 80 GLU A CA 1
ATOM 582 C C . GLU A 1 80 ? -2.262 -10.858 -5.226 1.00 90.81 80 GLU A C 1
ATOM 584 O O . GLU A 1 80 ? -2.946 -10.091 -4.552 1.00 90.81 80 GLU A O 1
ATOM 589 N N . ASP A 1 81 ? -2.488 -11.032 -6.531 1.00 91.69 81 ASP A N 1
ATOM 590 C CA . ASP A 1 81 ? -3.480 -10.270 -7.298 1.00 91.69 81 ASP A CA 1
ATOM 591 C C . ASP A 1 81 ? -4.903 -10.430 -6.767 1.00 91.69 81 ASP A C 1
ATOM 593 O O . ASP A 1 81 ? -5.683 -9.476 -6.692 1.00 91.69 81 ASP A O 1
ATOM 597 N N . ARG A 1 82 ? -5.293 -11.663 -6.426 1.00 94.06 82 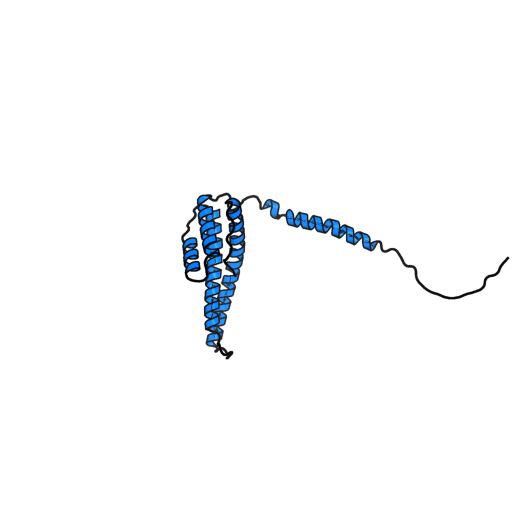ARG A N 1
ATOM 598 C CA . ARG A 1 82 ? -6.623 -11.928 -5.867 1.00 94.06 82 ARG A CA 1
ATOM 599 C C . ARG A 1 82 ? -6.759 -11.337 -4.473 1.00 94.06 82 ARG A C 1
ATOM 601 O O . ARG A 1 82 ? -7.806 -10.760 -4.183 1.00 94.06 82 ARG A O 1
ATOM 608 N N . ALA A 1 83 ? -5.731 -11.461 -3.638 1.00 94.50 83 ALA A N 1
ATOM 609 C CA . ALA A 1 83 ? -5.729 -10.880 -2.302 1.00 94.50 83 ALA A CA 1
ATOM 610 C C . ALA A 1 83 ? -5.789 -9.345 -2.362 1.00 94.50 83 ALA A C 1
ATOM 612 O O . ALA A 1 83 ? -6.567 -8.726 -1.634 1.00 94.50 83 ALA A O 1
ATOM 613 N N . LEU A 1 84 ? -5.037 -8.733 -3.278 1.00 94.88 84 LEU A N 1
ATOM 614 C CA . LEU A 1 84 ? -5.002 -7.288 -3.468 1.00 94.88 84 LEU A CA 1
ATOM 615 C C . LEU A 1 84 ? -6.347 -6.762 -3.982 1.00 94.88 84 LEU A C 1
ATOM 617 O O . LEU A 1 84 ? -6.903 -5.838 -3.393 1.00 94.88 84 LEU A O 1
ATOM 621 N N . ARG A 1 85 ? -6.952 -7.418 -4.982 1.00 94.69 85 ARG A N 1
ATOM 622 C CA . ARG A 1 85 ? -8.319 -7.096 -5.435 1.00 94.69 85 ARG A CA 1
ATOM 623 C C . ARG A 1 85 ? -9.361 -7.251 -4.325 1.00 94.69 85 ARG A C 1
ATOM 625 O O . ARG A 1 85 ? -10.308 -6.469 -4.265 1.00 94.69 85 ARG A O 1
ATOM 632 N N . ALA A 1 86 ? -9.205 -8.237 -3.441 1.00 95.19 86 ALA A N 1
ATOM 633 C CA . ALA A 1 86 ? -10.100 -8.408 -2.299 1.00 95.19 86 ALA A CA 1
ATOM 634 C C . ALA A 1 86 ? -9.974 -7.245 -1.301 1.00 95.19 86 ALA A C 1
ATOM 636 O O . ALA A 1 86 ? -10.993 -6.704 -0.876 1.00 95.19 86 ALA A O 1
ATOM 637 N N . LEU A 1 87 ? -8.747 -6.815 -0.983 1.00 95.75 87 LEU A N 1
ATOM 638 C CA . LEU A 1 87 ? -8.489 -5.635 -0.150 1.00 95.75 87 LEU A CA 1
ATOM 639 C C . LEU A 1 87 ? -9.040 -4.350 -0.794 1.00 95.75 87 LEU A C 1
ATOM 641 O O . LEU A 1 87 ? -9.645 -3.514 -0.122 1.00 95.75 87 LEU A O 1
ATOM 645 N N . GLU A 1 88 ? -8.884 -4.201 -2.108 1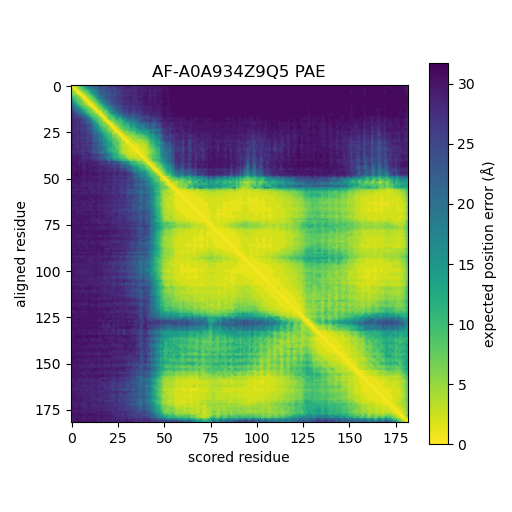.00 95.75 88 GLU A N 1
ATOM 646 C CA . GLU A 1 88 ? -9.432 -3.075 -2.866 1.00 95.75 88 GLU A CA 1
ATOM 647 C C . GLU A 1 88 ? -10.961 -3.049 -2.870 1.00 95.75 88 GLU A C 1
ATOM 649 O O . GLU A 1 88 ? -11.550 -1.970 -2.837 1.00 95.75 88 GLU A O 1
ATOM 654 N N . GLY A 1 89 ? -11.601 -4.217 -2.889 1.00 95.44 89 GLY A N 1
ATOM 655 C CA . GLY A 1 89 ? -13.055 -4.351 -2.841 1.00 95.44 89 GLY A CA 1
ATOM 656 C C . GLY A 1 89 ? -13.675 -3.977 -1.492 1.00 95.44 89 GLY A C 1
ATOM 657 O O . GLY A 1 89 ? -14.900 -3.858 -1.403 1.00 95.44 89 GLY A O 1
ATOM 658 N N . LEU A 1 90 ? -12.868 -3.775 -0.446 1.00 95.06 90 LEU A N 1
ATOM 659 C CA . LEU A 1 90 ? -13.357 -3.320 0.852 1.00 95.06 90 LEU A CA 1
ATOM 660 C C . LEU A 1 90 ? -13.669 -1.821 0.837 1.00 95.06 90 LEU A C 1
ATOM 662 O O . LEU A 1 90 ? -12.845 -1.000 0.437 1.00 95.06 90 LEU A O 1
ATOM 666 N N . HIS A 1 91 ? -14.856 -1.488 1.347 1.00 94.75 91 HIS A N 1
ATOM 667 C CA . HIS A 1 91 ? -15.368 -0.123 1.475 1.00 94.75 91 HIS A CA 1
ATOM 668 C C . HIS A 1 91 ? -15.811 0.133 2.927 1.00 94.75 91 HIS A C 1
ATOM 670 O O . HIS A 1 91 ? -17.015 0.194 3.198 1.00 94.75 91 HIS A O 1
ATOM 676 N N . PRO A 1 92 ? -14.862 0.191 3.881 1.00 91.88 92 PRO A N 1
ATOM 677 C CA . PRO A 1 92 ? -15.174 0.529 5.268 1.00 91.88 92 PRO A CA 1
ATOM 678 C C . PRO A 1 92 ? -15.776 1.936 5.352 1.00 91.88 92 PRO A C 1
ATOM 680 O O . PRO A 1 92 ? -15.404 2.829 4.591 1.00 91.88 92 PRO A O 1
ATOM 683 N N . ARG A 1 93 ? -16.726 2.137 6.268 1.00 91.75 93 ARG A N 1
ATOM 684 C CA . ARG A 1 93 ? -17.378 3.439 6.479 1.00 91.75 93 ARG A CA 1
ATOM 685 C C . ARG A 1 93 ? -16.684 4.251 7.558 1.00 91.75 93 ARG A C 1
ATOM 687 O O . ARG A 1 93 ? -16.810 5.473 7.582 1.00 91.75 93 ARG A O 1
ATOM 694 N N . SER A 1 94 ? -16.004 3.573 8.472 1.00 91.38 94 SER A N 1
ATOM 695 C CA . SER A 1 94 ? -15.317 4.211 9.575 1.00 91.38 94 SER A CA 1
ATOM 696 C C . SER A 1 94 ? -13.979 4.823 9.132 1.00 91.38 94 SER A C 1
ATOM 698 O O . SER A 1 94 ? -13.242 4.198 8.360 1.00 91.38 94 SER A O 1
ATOM 700 N N . PRO A 1 95 ? -13.638 6.039 9.609 1.00 89.25 95 PRO A N 1
ATOM 701 C CA . PRO A 1 95 ? -12.466 6.770 9.126 1.00 89.25 95 PRO A CA 1
ATOM 702 C C . PRO A 1 95 ? -11.151 5.999 9.269 1.00 89.25 95 PRO A C 1
ATOM 704 O O . PRO A 1 95 ? -10.390 5.919 8.309 1.00 89.25 95 PRO A O 1
ATOM 707 N N . GLY A 1 96 ? -10.899 5.385 10.430 1.00 89.38 96 GLY A N 1
ATOM 708 C CA . GLY A 1 96 ? -9.634 4.686 10.678 1.00 89.38 96 GLY A CA 1
ATOM 709 C C . GLY A 1 96 ? -9.482 3.396 9.868 1.00 89.38 96 GLY A C 1
ATOM 710 O O . GLY A 1 96 ? -8.399 3.116 9.356 1.00 89.38 96 GLY A O 1
ATOM 711 N N . ALA A 1 97 ? -10.566 2.643 9.654 1.00 92.44 97 ALA A N 1
ATOM 712 C CA . ALA A 1 97 ? -10.537 1.478 8.770 1.00 92.44 97 ALA A CA 1
ATOM 713 C C . ALA A 1 97 ? -10.355 1.881 7.293 1.00 92.44 97 ALA A C 1
ATOM 715 O O . ALA A 1 97 ? -9.672 1.172 6.549 1.00 92.44 97 ALA A O 1
ATOM 716 N N . SER A 1 98 ? -10.915 3.023 6.873 1.00 93.31 98 SER A N 1
ATOM 717 C CA . SER A 1 98 ? -10.710 3.574 5.525 1.00 93.31 98 SER A CA 1
ATOM 718 C C . SER A 1 98 ? -9.273 4.032 5.299 1.00 93.31 98 SER A C 1
ATOM 720 O O . SER A 1 98 ? -8.669 3.617 4.311 1.00 93.31 98 SER A O 1
ATOM 722 N N . ASP A 1 99 ? -8.692 4.802 6.224 1.00 91.69 99 ASP A N 1
ATOM 723 C CA . ASP A 1 99 ? -7.301 5.278 6.124 1.00 91.69 99 ASP A CA 1
ATOM 724 C C . ASP A 1 99 ? -6.302 4.109 6.122 1.00 91.69 99 ASP A C 1
ATOM 726 O O . ASP A 1 99 ? -5.384 4.067 5.297 1.00 91.69 99 ASP A O 1
ATOM 730 N N . LEU A 1 100 ? -6.531 3.091 6.966 1.00 93.75 100 LEU A N 1
ATOM 731 C CA . LEU A 1 100 ? -5.746 1.854 6.950 1.00 93.75 100 LEU A CA 1
ATOM 732 C C . LEU A 1 100 ? -5.830 1.157 5.585 1.00 93.75 100 LEU A C 1
ATOM 734 O O . LEU A 1 100 ? -4.801 0.808 4.998 1.00 93.75 100 LEU A O 1
ATOM 738 N N . ARG A 1 101 ? -7.046 0.962 5.059 1.00 95.19 101 ARG A N 1
ATOM 739 C CA . ARG A 1 101 ? -7.256 0.303 3.764 1.00 95.19 101 ARG A CA 1
ATOM 740 C C . ARG A 1 101 ? -6.599 1.089 2.631 1.00 95.19 101 ARG A C 1
ATOM 742 O O . ARG A 1 101 ? -5.907 0.488 1.817 1.00 95.19 101 ARG A O 1
ATOM 749 N N . GLU A 1 102 ? -6.778 2.403 2.563 1.00 93.81 102 GLU A N 1
ATOM 750 C CA . GLU A 1 102 ? -6.211 3.247 1.502 1.00 93.81 102 GLU A CA 1
ATOM 751 C C . GLU A 1 102 ? -4.682 3.275 1.530 1.00 93.81 102 GLU A C 1
ATOM 753 O O . GLU A 1 102 ? -4.038 3.073 0.492 1.00 93.81 102 GLU A O 1
ATOM 758 N N . SER A 1 103 ? -4.101 3.443 2.719 1.00 91.38 103 SER A N 1
ATOM 759 C CA . SER A 1 103 ? -2.649 3.433 2.912 1.00 91.38 103 SER A CA 1
ATOM 760 C C . SER A 1 103 ? -2.048 2.097 2.472 1.00 91.38 103 SER A C 1
ATOM 762 O O . SER A 1 103 ? -1.053 2.058 1.739 1.00 91.38 103 SER A O 1
ATOM 764 N N . CYS A 1 104 ? -2.676 0.983 2.856 1.00 93.62 104 CYS A N 1
ATOM 765 C CA . CYS A 1 104 ? -2.185 -0.342 2.499 1.00 93.62 104 CYS A CA 1
ATOM 766 C C . CYS A 1 104 ? -2.439 -0.715 1.035 1.00 93.62 104 CYS A C 1
ATOM 768 O O . CYS A 1 104 ? -1.542 -1.273 0.408 1.00 93.62 104 CYS A O 1
ATOM 770 N N . VAL A 1 105 ? -3.581 -0.358 0.436 1.00 94.19 105 VAL A N 1
ATOM 771 C CA . VAL A 1 105 ? -3.813 -0.557 -1.009 1.00 94.19 105 VAL A CA 1
ATOM 772 C C . VAL A 1 105 ? -2.761 0.179 -1.829 1.00 94.19 105 VAL A C 1
ATOM 774 O O . VAL A 1 105 ? -2.170 -0.416 -2.726 1.00 94.19 105 VAL A O 1
ATOM 777 N N . THR A 1 106 ? -2.486 1.444 -1.501 1.00 89.69 106 THR A N 1
ATOM 778 C CA . THR A 1 106 ? -1.460 2.244 -2.191 1.00 89.69 106 THR A CA 1
ATOM 779 C C . THR A 1 106 ? -0.088 1.581 -2.089 1.00 89.69 106 THR A C 1
ATOM 781 O O . THR A 1 106 ? 0.618 1.439 -3.085 1.00 89.69 106 THR A O 1
ATOM 784 N N . THR A 1 107 ? 0.253 1.097 -0.894 1.00 89.25 107 THR A N 1
ATOM 785 C CA . THR A 1 107 ? 1.513 0.396 -0.627 1.00 89.25 107 THR A CA 1
ATOM 786 C C . THR A 1 107 ? 1.649 -0.886 -1.446 1.00 89.25 107 THR A C 1
ATOM 788 O O . THR A 1 107 ? 2.647 -1.074 -2.142 1.00 89.25 107 THR A O 1
ATOM 791 N N . TYR A 1 108 ? 0.661 -1.782 -1.372 1.00 89.44 108 TYR A N 1
ATOM 792 C CA . TYR A 1 108 ? 0.749 -3.092 -2.014 1.00 89.44 108 TYR A CA 1
ATOM 793 C C . TYR A 1 108 ? 0.597 -3.011 -3.534 1.00 89.44 108 TYR A C 1
ATOM 795 O O . TYR A 1 108 ? 1.329 -3.710 -4.229 1.00 89.44 108 TYR A O 1
ATOM 803 N N . ARG A 1 109 ? -0.241 -2.107 -4.065 1.00 89.12 109 ARG A N 1
ATOM 804 C CA . ARG A 1 109 ? -0.259 -1.812 -5.509 1.00 89.12 109 ARG A CA 1
ATOM 805 C C . ARG A 1 109 ? 1.079 -1.273 -5.989 1.00 89.12 109 ARG A C 1
ATOM 807 O O . ARG A 1 109 ? 1.615 -1.783 -6.961 1.00 89.12 109 ARG A O 1
ATOM 814 N N . GLY A 1 110 ? 1.650 -0.293 -5.287 1.00 84.94 110 GLY A N 1
ATOM 815 C CA . GLY A 1 110 ? 2.953 0.263 -5.654 1.00 84.94 110 GLY A CA 1
ATOM 816 C C . GLY A 1 110 ? 4.059 -0.797 -5.656 1.00 84.94 110 GLY A C 1
ATOM 817 O O . GLY A 1 110 ? 4.892 -0.823 -6.561 1.00 84.94 110 GLY A O 1
ATOM 818 N N . ALA A 1 111 ? 4.046 -1.709 -4.679 1.00 83.44 111 ALA A N 1
ATOM 819 C CA . ALA A 1 111 ? 4.980 -2.831 -4.628 1.00 83.44 111 ALA A CA 1
ATOM 820 C C . ALA A 1 111 ? 4.772 -3.823 -5.786 1.00 83.44 111 ALA A C 1
ATOM 822 O O . ALA A 1 111 ? 5.752 -4.235 -6.407 1.00 83.44 111 ALA A O 1
ATOM 823 N N . HIS A 1 112 ? 3.522 -4.175 -6.092 1.00 85.31 112 HIS A N 1
ATOM 824 C CA . HIS A 1 112 ? 3.172 -5.060 -7.201 1.00 85.31 112 HIS A CA 1
ATOM 825 C C . HIS A 1 112 ? 3.590 -4.465 -8.557 1.00 85.31 112 HIS A C 1
ATOM 827 O O . HIS A 1 112 ? 4.329 -5.095 -9.316 1.00 85.31 112 HIS A O 1
ATOM 833 N N . ASP A 1 113 ? 3.243 -3.202 -8.812 1.00 83.81 113 ASP A N 1
ATOM 834 C CA . ASP A 1 113 ? 3.631 -2.478 -10.026 1.00 83.81 113 ASP A CA 1
ATOM 835 C C . ASP A 1 113 ? 5.160 -2.409 -10.169 1.00 83.81 113 ASP A C 1
ATOM 837 O O . ASP A 1 113 ? 5.710 -2.606 -11.254 1.00 83.81 113 ASP A O 1
ATOM 841 N N . ALA A 1 114 ? 5.882 -2.169 -9.069 1.00 78.69 114 ALA A N 1
ATOM 842 C CA . ALA A 1 114 ? 7.342 -2.142 -9.073 1.00 78.69 114 ALA A CA 1
ATOM 843 C C . ALA A 1 114 ? 7.956 -3.511 -9.410 1.00 78.69 114 ALA A C 1
ATOM 845 O O . ALA A 1 114 ? 8.968 -3.570 -10.118 1.00 78.69 114 ALA A O 1
ATOM 846 N N . GLN A 1 115 ? 7.362 -4.610 -8.938 1.00 81.31 115 GLN A N 1
ATOM 847 C CA . GLN A 1 115 ? 7.785 -5.962 -9.308 1.00 81.31 115 GLN A CA 1
ATOM 848 C C . GLN A 1 115 ? 7.540 -6.235 -10.792 1.00 81.31 115 GLN A C 1
ATOM 850 O O . GLN A 1 115 ? 8.443 -6.741 -11.464 1.00 81.31 115 GLN A O 1
ATOM 855 N N . GLN A 1 116 ? 6.378 -5.840 -11.319 1.00 83.88 116 GLN A N 1
ATOM 856 C CA . GLN A 1 116 ? 6.059 -5.996 -12.736 1.00 83.88 116 GLN A CA 1
ATOM 857 C C . GLN A 1 116 ? 7.034 -5.199 -13.615 1.00 83.88 116 GLN A C 1
ATOM 859 O O . GLN A 1 116 ? 7.652 -5.765 -14.516 1.00 83.88 116 GLN A O 1
ATOM 864 N N . ILE A 1 117 ? 7.273 -3.924 -13.290 1.00 81.19 117 ILE A N 1
ATOM 865 C CA . ILE A 1 117 ? 8.256 -3.080 -13.991 1.00 81.19 117 ILE A CA 1
ATOM 866 C C . ILE A 1 117 ? 9.655 -3.705 -13.921 1.00 81.19 117 ILE A C 1
ATOM 868 O O . ILE A 1 117 ? 10.392 -3.698 -14.904 1.00 81.19 117 ILE A O 1
ATOM 872 N N . SER A 1 118 ? 10.038 -4.275 -12.777 1.00 77.62 118 SER A N 1
ATOM 873 C CA . SER A 1 118 ? 11.342 -4.930 -12.619 1.00 77.62 118 SER A CA 1
ATOM 874 C C . SER A 1 118 ? 11.470 -6.195 -13.475 1.00 77.62 118 SER A C 1
ATOM 876 O O . SER A 1 118 ? 12.555 -6.490 -13.983 1.00 77.62 118 SER A O 1
ATOM 878 N N . ALA A 1 119 ? 10.383 -6.952 -13.645 1.00 83.75 119 ALA A N 1
ATOM 879 C CA . ALA A 1 119 ? 10.336 -8.112 -14.528 1.00 83.75 119 ALA A CA 1
ATOM 880 C C . ALA A 1 119 ? 10.418 -7.700 -16.007 1.00 83.75 119 ALA A C 1
ATOM 882 O O . ALA A 1 119 ? 11.221 -8.265 -16.751 1.00 83.75 119 ALA A O 1
ATOM 883 N N . GLU A 1 120 ? 9.667 -6.671 -16.408 1.00 84.00 120 GLU A N 1
ATOM 884 C CA . GLU A 1 120 ? 9.707 -6.091 -17.757 1.00 84.00 120 GLU A CA 1
ATOM 885 C C . GLU A 1 120 ? 11.094 -5.528 -18.089 1.00 84.00 120 GLU A C 1
ATOM 887 O O . GLU A 1 120 ? 11.651 -5.816 -19.149 1.00 84.00 120 GLU A O 1
ATOM 892 N N . LEU A 1 121 ? 11.706 -4.793 -17.156 1.00 79.69 121 LEU A N 1
ATOM 893 C CA . LEU A 1 121 ? 13.062 -4.272 -17.301 1.00 79.69 121 LEU A CA 1
ATOM 894 C C . LEU A 1 121 ? 14.077 -5.403 -17.492 1.00 79.69 121 LEU A C 1
ATOM 896 O O . LEU A 1 121 ? 14.926 -5.322 -18.376 1.00 79.69 121 LEU A O 1
ATOM 900 N N . ARG A 1 122 ? 13.979 -6.477 -16.698 1.00 80.75 122 ARG A N 1
ATOM 901 C CA . ARG A 1 122 ? 14.861 -7.644 -16.834 1.00 80.75 122 ARG A CA 1
ATOM 902 C C . ARG A 1 122 ? 14.718 -8.309 -18.204 1.00 80.75 122 ARG A C 1
ATOM 904 O O . ARG A 1 122 ? 15.723 -8.742 -18.753 1.00 80.75 122 ARG A O 1
ATOM 911 N N . ALA A 1 123 ? 13.509 -8.355 -18.761 1.00 84.00 123 ALA A N 1
ATOM 912 C CA . ALA A 1 123 ? 13.262 -8.907 -20.092 1.00 84.00 123 ALA A CA 1
ATOM 913 C C . ALA A 1 123 ? 13.850 -8.051 -21.231 1.00 84.00 123 ALA A C 1
ATOM 915 O O . ALA A 1 123 ? 14.084 -8.561 -22.323 1.00 84.00 123 ALA A O 1
ATOM 916 N N . LEU A 1 124 ? 14.098 -6.760 -20.988 1.00 78.06 124 LEU A N 1
ATOM 917 C CA . LEU A 1 124 ? 14.701 -5.846 -21.964 1.00 78.06 124 LEU A CA 1
ATOM 918 C C . LEU A 1 124 ? 16.233 -5.855 -21.945 1.00 78.06 124 LEU A C 1
ATOM 920 O O . LEU A 1 124 ? 16.852 -5.347 -22.882 1.00 78.06 124 LEU A O 1
ATOM 924 N N . LEU A 1 125 ? 16.849 -6.401 -20.895 1.00 78.62 125 LEU A N 1
ATOM 925 C CA . LEU A 1 125 ? 18.299 -6.494 -20.797 1.00 78.62 125 LEU A CA 1
ATOM 926 C C . LEU A 1 125 ? 18.816 -7.636 -21.688 1.00 78.62 125 LEU A C 1
ATOM 928 O O . LEU A 1 125 ? 18.301 -8.755 -21.606 1.00 78.62 125 LEU A O 1
ATOM 932 N N . PRO A 1 126 ? 19.847 -7.394 -22.518 1.00 74.44 126 PRO A N 1
ATOM 933 C CA . PRO A 1 126 ? 20.454 -8.441 -23.319 1.00 74.44 126 PRO A CA 1
ATOM 934 C C . PRO A 1 126 ? 21.038 -9.500 -22.389 1.00 74.44 126 PRO A C 1
ATOM 936 O O . PRO A 1 126 ? 21.873 -9.207 -21.531 1.00 74.44 126 PRO A O 1
ATOM 939 N N . SER A 1 127 ? 20.602 -10.742 -22.578 1.00 75.19 127 SER A N 1
ATOM 940 C CA . SER A 1 127 ? 21.052 -11.891 -21.785 1.00 75.19 127 SER A CA 1
ATOM 941 C C . SER A 1 127 ? 22.546 -12.187 -21.986 1.00 75.19 127 SER A C 1
ATOM 943 O O . SER A 1 127 ? 23.171 -12.834 -21.150 1.00 75.19 127 SER A O 1
ATOM 945 N N . ASP A 1 128 ? 23.117 -11.647 -23.0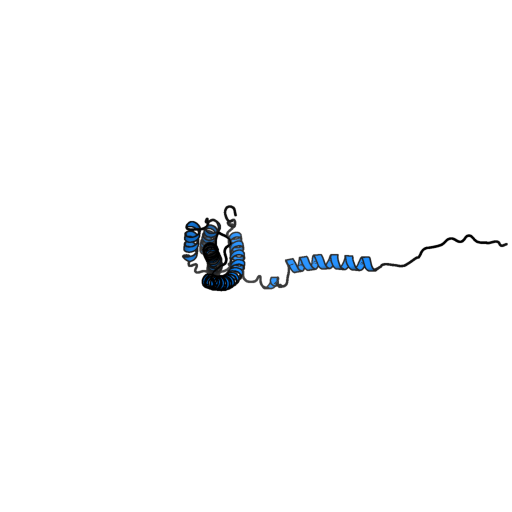66 1.00 74.62 128 ASP A N 1
ATOM 946 C CA . ASP A 1 128 ? 24.441 -11.978 -23.594 1.00 74.62 128 ASP A CA 1
ATOM 947 C C . 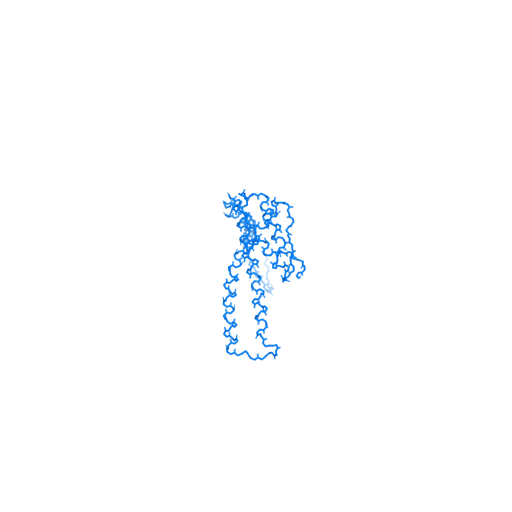ASP A 1 128 ? 25.506 -10.925 -23.221 1.00 74.62 128 ASP A C 1
ATOM 949 O O . ASP A 1 128 ? 26.645 -10.997 -23.678 1.00 74.62 128 ASP A O 1
ATOM 953 N N . GLY A 1 129 ? 25.140 -9.900 -22.438 1.00 69.56 129 GLY A N 1
ATOM 954 C CA . GLY A 1 129 ? 26.039 -8.794 -22.076 1.00 69.56 129 GLY A CA 1
ATOM 955 C C . GLY A 1 129 ? 26.340 -7.806 -23.215 1.00 69.56 129 GLY A C 1
ATOM 956 O O . GLY A 1 129 ? 27.287 -7.027 -23.11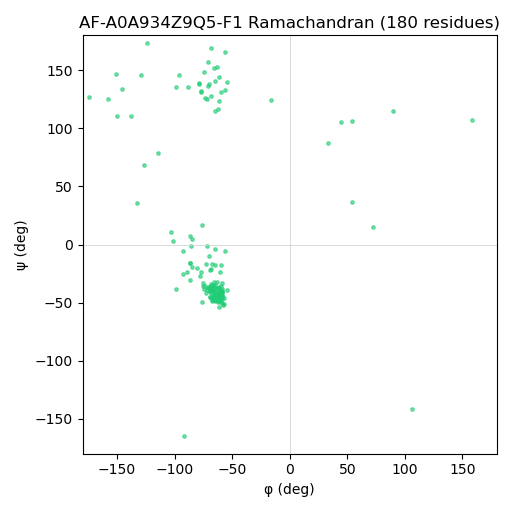7 1.00 69.56 129 GLY A O 1
ATOM 957 N N . GLY A 1 130 ? 25.554 -7.837 -24.296 1.00 77.44 130 GLY A N 1
ATOM 958 C CA . GLY A 1 130 ? 25.664 -6.909 -25.426 1.00 77.44 130 GLY A CA 1
ATOM 959 C C . GLY A 1 130 ? 25.269 -5.466 -25.082 1.00 77.44 130 GLY A C 1
ATOM 960 O O . GLY A 1 130 ? 24.708 -5.180 -24.024 1.00 77.44 130 GLY A O 1
ATOM 961 N N . THR A 1 131 ? 25.547 -4.529 -25.990 1.00 79.06 131 THR A N 1
ATOM 962 C CA . THR A 1 131 ? 25.173 -3.119 -25.808 1.00 79.06 131 THR A CA 1
ATOM 963 C C . THR A 1 131 ? 23.696 -2.890 -26.116 1.00 79.06 131 THR A C 1
ATOM 965 O O . THR A 1 131 ? 23.176 -3.409 -27.102 1.00 79.06 131 THR A O 1
ATOM 968 N N . LEU A 1 132 ? 23.032 -2.069 -25.302 1.00 78.75 132 LEU A N 1
ATOM 969 C CA . LEU A 1 132 ? 21.651 -1.641 -25.530 1.00 78.75 132 LEU A CA 1
ATOM 970 C C . LEU A 1 132 ? 21.575 -0.683 -26.729 1.00 78.75 132 LEU A C 1
ATOM 972 O O . LEU A 1 132 ? 22.409 0.214 -26.854 1.00 78.75 132 LEU A O 1
ATOM 976 N N . GLY A 1 133 ? 20.562 -0.838 -27.584 1.00 82.81 133 GLY A N 1
ATOM 977 C CA . GLY A 1 133 ? 20.263 0.142 -28.633 1.00 82.81 133 GLY A CA 1
ATOM 978 C C . GLY A 1 133 ? 19.690 1.444 -28.055 1.00 82.81 133 GLY A C 1
ATOM 979 O O . GLY A 1 133 ? 19.104 1.439 -26.972 1.00 82.81 133 GLY A O 1
ATOM 980 N N . GLU A 1 134 ? 19.799 2.559 -28.785 1.00 85.12 134 GLU A N 1
ATOM 981 C CA . GLU A 1 134 ? 19.323 3.883 -28.330 1.00 85.12 134 GLU A CA 1
ATOM 982 C C . GLU A 1 134 ? 17.842 3.877 -27.906 1.00 85.12 134 GLU A C 1
ATOM 984 O O . GLU A 1 134 ? 17.477 4.454 -26.881 1.00 85.12 134 GLU A O 1
ATOM 989 N N . GLU A 1 135 ? 16.991 3.148 -28.632 1.00 83.94 135 GLU A N 1
ATOM 990 C CA . GLU A 1 135 ? 15.564 3.007 -28.317 1.00 83.94 135 GLU A CA 1
ATOM 991 C C . GLU A 1 135 ? 15.308 2.202 -27.028 1.00 83.94 135 GLU A C 1
ATOM 993 O O . GLU A 1 135 ? 14.403 2.524 -26.256 1.00 83.94 135 GLU A O 1
ATOM 998 N N . GLN A 1 136 ? 16.126 1.180 -26.748 1.00 82.31 136 GLN A N 1
ATOM 999 C CA . GLN A 1 136 ? 16.044 0.411 -25.499 1.00 82.31 136 GLN A CA 1
ATOM 1000 C C . GLN A 1 136 ? 16.496 1.255 -24.307 1.00 82.31 136 GLN A C 1
ATOM 1002 O O . GLN A 1 136 ? 15.846 1.225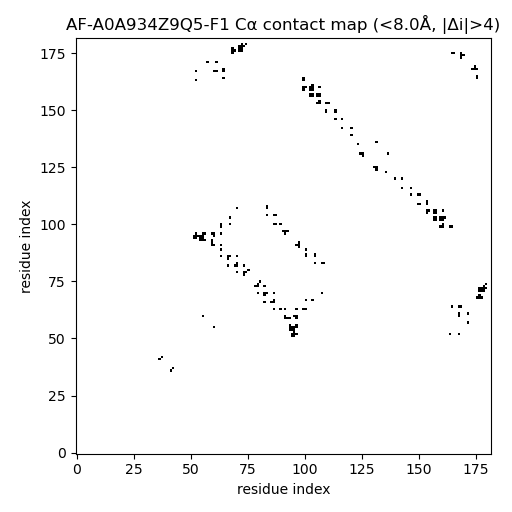 -23.264 1.00 82.31 136 GLN A O 1
ATOM 1007 N N . VAL A 1 137 ? 17.556 2.054 -24.473 1.00 84.19 137 VAL A N 1
ATOM 1008 C CA . VAL A 1 137 ? 18.024 2.997 -23.446 1.00 84.19 137 VAL A CA 1
ATOM 1009 C C . VAL A 1 137 ? 16.960 4.055 -23.150 1.00 84.19 137 VAL A C 1
ATOM 1011 O O . VAL A 1 137 ? 16.677 4.323 -21.983 1.00 84.19 137 VAL A O 1
ATOM 1014 N N . ARG A 1 138 ? 16.319 4.615 -24.184 1.00 86.94 138 ARG A N 1
ATOM 1015 C CA . ARG A 1 138 ? 15.218 5.576 -24.026 1.00 86.94 138 ARG A CA 1
ATOM 1016 C C . ARG A 1 138 ? 14.064 4.983 -23.219 1.00 86.94 138 ARG A C 1
ATOM 1018 O O . ARG A 1 138 ? 13.676 5.555 -22.203 1.00 86.94 138 ARG A O 1
ATOM 1025 N N . ARG A 1 139 ? 13.575 3.804 -23.618 1.00 83.62 139 ARG A N 1
ATOM 1026 C CA . ARG A 1 139 ? 12.480 3.103 -22.928 1.00 83.62 139 ARG A CA 1
ATOM 1027 C C . ARG A 1 139 ? 12.839 2.754 -21.482 1.00 83.62 139 ARG A C 1
ATOM 1029 O O . ARG A 1 139 ? 12.015 2.895 -20.583 1.00 83.62 139 ARG A O 1
ATOM 1036 N N . MET A 1 140 ? 14.077 2.327 -21.250 1.00 81.81 140 MET A N 1
ATOM 1037 C CA . MET A 1 140 ? 14.599 2.023 -19.921 1.00 81.81 140 MET A CA 1
ATOM 1038 C C . MET A 1 140 ? 14.626 3.261 -19.010 1.00 81.81 140 MET A C 1
ATOM 1040 O O . MET A 1 140 ? 14.180 3.180 -17.867 1.00 81.81 140 MET A O 1
ATOM 1044 N N . ASN A 1 141 ? 15.071 4.415 -19.514 1.00 84.44 141 ASN A N 1
ATOM 1045 C CA . ASN A 1 141 ? 15.068 5.669 -18.753 1.00 84.44 141 ASN A CA 1
ATOM 1046 C C . ASN A 1 141 ? 13.645 6.132 -18.402 1.00 84.44 141 ASN A C 1
ATOM 1048 O O . ASN A 1 141 ? 13.389 6.494 -17.254 1.00 84.44 141 ASN A O 1
ATOM 1052 N N . GLU A 1 142 ? 12.700 6.043 -19.346 1.00 85.75 142 GLU A N 1
ATOM 1053 C CA . GLU A 1 142 ? 11.283 6.351 -19.097 1.00 85.75 142 GLU A CA 1
ATOM 1054 C C . GLU A 1 142 ? 10.695 5.465 -17.976 1.00 85.75 142 GLU A C 1
ATOM 1056 O O . GLU A 1 142 ? 9.983 5.959 -17.093 1.00 85.75 142 GLU A O 1
ATOM 1061 N N . MET A 1 143 ? 11.035 4.168 -17.954 1.00 81.38 143 MET A N 1
ATOM 1062 C CA . MET A 1 143 ? 10.627 3.251 -16.881 1.00 81.38 143 MET A CA 1
ATOM 1063 C C . MET A 1 143 ? 11.273 3.583 -15.531 1.00 81.38 143 MET A C 1
ATOM 1065 O O . MET A 1 143 ? 10.592 3.525 -14.505 1.00 81.38 143 MET A O 1
ATOM 1069 N N . PHE A 1 144 ? 12.552 3.969 -15.502 1.00 82.31 144 PHE A N 1
ATOM 1070 C CA . PHE A 1 144 ? 13.231 4.353 -14.260 1.00 82.31 144 PHE A CA 1
ATOM 1071 C C . PHE A 1 144 ? 12.647 5.621 -13.634 1.00 82.31 144 PHE A C 1
ATOM 1073 O O . PHE A 1 144 ? 12.428 5.661 -12.420 1.00 82.31 144 PHE A O 1
ATOM 1080 N N . ASP A 1 145 ? 12.347 6.638 -14.440 1.00 82.62 145 ASP A N 1
ATOM 1081 C CA . ASP A 1 145 ? 11.748 7.879 -13.942 1.00 82.62 145 ASP A CA 1
ATOM 1082 C C . ASP A 1 145 ? 10.331 7.653 -13.407 1.00 82.62 145 ASP A C 1
ATOM 1084 O O . ASP A 1 145 ? 9.947 8.227 -12.382 1.00 82.62 145 ASP A O 1
ATOM 1088 N N . ARG A 1 146 ? 9.557 6.773 -14.056 1.00 79.31 146 ARG A N 1
ATOM 1089 C CA . ARG A 1 146 ? 8.255 6.327 -13.543 1.00 79.31 146 ARG A CA 1
ATOM 1090 C C . ARG A 1 146 ? 8.405 5.569 -12.221 1.00 79.31 146 ARG A C 1
ATOM 1092 O O . ARG A 1 146 ? 7.693 5.881 -11.271 1.00 79.31 146 ARG A O 1
ATOM 1099 N N . SER A 1 147 ? 9.350 4.631 -12.142 1.00 75.19 147 SER A N 1
ATOM 1100 C CA . SER A 1 147 ? 9.619 3.824 -10.945 1.00 75.19 147 SER A CA 1
ATOM 1101 C C . SER A 1 147 ? 10.007 4.688 -9.740 1.00 75.19 147 SER A C 1
ATOM 1103 O O . SER A 1 147 ? 9.462 4.516 -8.653 1.00 75.19 147 SER A O 1
ATOM 1105 N N . ARG A 1 148 ? 10.869 5.697 -9.929 1.00 76.62 148 ARG A N 1
ATOM 1106 C CA . ARG A 1 148 ? 11.279 6.613 -8.849 1.00 76.62 148 ARG A CA 1
ATOM 1107 C C . ARG A 1 148 ? 10.120 7.391 -8.232 1.00 76.62 148 ARG A C 1
ATOM 1109 O O . ARG A 1 148 ? 10.096 7.557 -7.016 1.00 76.62 148 ARG A O 1
ATOM 1116 N N . ARG A 1 149 ? 9.176 7.873 -9.048 1.00 76.75 149 ARG A N 1
ATOM 1117 C CA . ARG A 1 149 ? 7.987 8.577 -8.539 1.00 76.75 149 ARG A CA 1
ATOM 1118 C C . ARG A 1 149 ? 7.105 7.640 -7.715 1.00 76.75 149 ARG A C 1
ATOM 1120 O O . ARG A 1 149 ? 6.793 7.966 -6.575 1.00 76.75 149 ARG A O 1
ATOM 1127 N N . LEU A 1 150 ? 6.821 6.451 -8.251 1.00 73.88 150 LEU A N 1
ATOM 1128 C CA . LEU A 1 150 ? 6.019 5.428 -7.573 1.00 73.88 150 LEU A CA 1
ATOM 1129 C C . LEU A 1 150 ? 6.645 4.988 -6.243 1.00 73.88 150 LEU A C 1
ATOM 1131 O O . LEU A 1 150 ? 5.938 4.829 -5.258 1.00 73.88 150 LEU A O 1
ATOM 1135 N N . LEU A 1 151 ? 7.972 4.842 -6.187 1.00 72.31 151 LEU A N 1
ATOM 1136 C CA . LEU A 1 151 ? 8.682 4.439 -4.970 1.00 72.31 151 LEU A CA 1
ATOM 1137 C C . LEU A 1 151 ? 8.580 5.472 -3.842 1.00 72.31 151 LEU A C 1
ATOM 1139 O O . LEU A 1 151 ? 8.462 5.083 -2.682 1.00 72.31 151 LEU A O 1
ATOM 1143 N N . ASN A 1 152 ? 8.626 6.771 -4.153 1.00 72.19 152 ASN A N 1
ATOM 1144 C CA . ASN A 1 152 ? 8.508 7.814 -3.131 1.00 72.19 152 ASN A CA 1
ATOM 1145 C C . ASN A 1 152 ? 7.090 7.872 -2.549 1.00 72.19 152 ASN A C 1
ATOM 1147 O O . ASN A 1 152 ? 6.941 7.891 -1.330 1.00 72.19 152 ASN A O 1
ATOM 1151 N N . GLU A 1 153 ? 6.068 7.827 -3.406 1.00 73.25 153 GLU A N 1
ATOM 1152 C CA . GLU A 1 153 ? 4.661 7.780 -2.981 1.00 73.25 153 GLU A CA 1
ATOM 1153 C C . GLU A 1 153 ? 4.361 6.501 -2.183 1.00 73.25 153 GLU A C 1
ATOM 1155 O O . GLU A 1 153 ? 3.744 6.549 -1.118 1.00 73.25 153 GLU A O 1
ATOM 1160 N N . ALA A 1 154 ? 4.876 5.357 -2.645 1.00 75.94 154 ALA A N 1
ATOM 1161 C CA . ALA A 1 154 ? 4.716 4.082 -1.960 1.00 75.94 154 ALA A CA 1
ATOM 1162 C C . ALA A 1 154 ? 5.422 4.055 -0.600 1.00 75.94 154 ALA A C 1
ATOM 1164 O O . ALA A 1 154 ? 4.927 3.400 0.310 1.00 75.94 154 ALA A O 1
ATOM 1165 N N . ARG A 1 155 ? 6.553 4.751 -0.422 1.00 74.94 155 ARG A N 1
ATOM 1166 C CA . ARG A 1 155 ? 7.294 4.756 0.850 1.00 74.94 155 ARG A CA 1
ATOM 1167 C C . ARG A 1 155 ? 6.520 5.447 1.969 1.00 74.94 155 ARG A C 1
ATOM 1169 O O . ARG A 1 155 ? 6.454 4.913 3.076 1.00 74.94 155 ARG A O 1
ATOM 1176 N N . ASP A 1 156 ? 5.943 6.609 1.691 1.00 76.06 156 ASP A N 1
ATOM 1177 C CA . ASP A 1 156 ? 5.193 7.362 2.700 1.00 76.06 156 ASP A CA 1
ATOM 1178 C C . ASP A 1 156 ? 3.886 6.628 3.051 1.00 76.06 156 ASP A C 1
ATOM 1180 O O . ASP A 1 156 ? 3.545 6.482 4.228 1.00 76.06 156 ASP A O 1
ATOM 1184 N N . ALA A 1 157 ? 3.220 6.053 2.042 1.00 79.94 157 ALA A N 1
ATOM 1185 C CA . ALA A 1 157 ? 2.077 5.164 2.241 1.00 79.94 157 ALA A CA 1
ATOM 1186 C C . ALA A 1 157 ? 2.452 3.893 3.024 1.00 79.94 157 ALA A C 1
ATOM 1188 O O . ALA A 1 157 ? 1.681 3.447 3.874 1.00 79.94 157 ALA A O 1
ATOM 1189 N N . HIS A 1 158 ? 3.645 3.339 2.791 1.00 85.75 158 HIS A N 1
ATOM 1190 C CA . HIS A 1 158 ? 4.123 2.123 3.444 1.00 85.75 158 HIS A CA 1
ATOM 1191 C C . HIS A 1 158 ? 4.309 2.315 4.944 1.00 85.75 158 HIS A C 1
ATOM 1193 O O . HIS A 1 158 ? 3.807 1.508 5.725 1.00 85.75 158 HIS A O 1
ATOM 1199 N N . LEU A 1 159 ? 4.980 3.393 5.360 1.00 85.56 159 LEU A N 1
ATOM 1200 C CA . LEU A 1 159 ? 5.170 3.691 6.782 1.00 85.56 159 LEU A CA 1
ATOM 1201 C C . LEU A 1 159 ? 3.826 3.853 7.499 1.00 85.56 159 LEU A C 1
ATOM 1203 O O . LEU A 1 159 ? 3.640 3.314 8.591 1.00 85.56 159 LEU A O 1
ATOM 1207 N N . ARG A 1 160 ? 2.871 4.536 6.857 1.00 87.50 160 ARG A N 1
ATOM 1208 C CA . ARG A 1 160 ? 1.517 4.700 7.393 1.00 87.50 160 ARG A CA 1
ATOM 1209 C C . ARG A 1 160 ? 0.762 3.369 7.456 1.00 87.50 160 ARG A C 1
ATOM 1211 O O . ARG A 1 160 ? 0.188 3.055 8.493 1.00 87.50 160 ARG A O 1
ATOM 1218 N N . CYS A 1 161 ? 0.808 2.567 6.391 1.00 91.44 161 CYS A N 1
ATOM 1219 C CA . CYS A 1 161 ? 0.184 1.244 6.345 1.00 91.44 161 CYS A CA 1
ATOM 1220 C C . CYS A 1 161 ? 0.705 0.336 7.463 1.00 91.44 161 CYS A C 1
ATOM 1222 O O . CYS A 1 161 ? -0.094 -0.226 8.205 1.00 91.44 161 CYS A O 1
ATOM 1224 N N . VAL A 1 162 ? 2.029 0.216 7.613 1.00 90.19 162 VAL A N 1
ATOM 1225 C CA . VAL A 1 162 ? 2.643 -0.640 8.639 1.00 90.19 162 VAL A CA 1
ATOM 1226 C C . VAL A 1 162 ? 2.251 -0.170 10.038 1.00 90.19 162 VAL A C 1
ATOM 1228 O O . VAL A 1 162 ? 1.791 -0.983 10.837 1.00 90.19 162 VAL A O 1
ATOM 1231 N N . GLY A 1 163 ? 2.350 1.136 10.313 1.00 88.56 163 GLY A N 1
ATOM 1232 C CA . GLY A 1 163 ? 1.986 1.693 11.616 1.00 88.56 163 GLY A CA 1
ATOM 1233 C C . GLY A 1 163 ? 0.523 1.434 11.986 1.00 88.56 163 GLY A C 1
ATOM 1234 O O . GLY A 1 163 ? 0.242 0.916 13.067 1.00 88.56 163 GLY A O 1
ATOM 1235 N N . LEU A 1 164 ? -0.410 1.727 11.073 1.00 91.75 164 LEU A N 1
ATOM 1236 C CA . LEU A 1 164 ? -1.839 1.493 11.300 1.00 91.75 164 LEU A CA 1
ATOM 1237 C C . LEU A 1 164 ? -2.165 -0.003 11.402 1.00 91.75 164 LEU A C 1
ATOM 1239 O O . LEU A 1 164 ? -2.991 -0.396 12.223 1.00 91.75 164 LEU A O 1
ATOM 1243 N N . TYR A 1 165 ? -1.516 -0.849 10.599 1.00 92.81 165 TYR A N 1
ATOM 1244 C CA . TYR A 1 165 ? -1.728 -2.294 10.628 1.00 92.81 165 TYR A CA 1
ATOM 1245 C C . TYR A 1 165 ? -1.282 -2.905 11.960 1.00 92.81 165 TYR A C 1
ATOM 1247 O O . TYR A 1 165 ? -2.027 -3.686 12.550 1.00 92.81 165 TYR A O 1
ATOM 1255 N N . GLU A 1 166 ? -0.109 -2.528 12.471 1.00 90.94 166 GLU A N 1
ATOM 1256 C CA . GLU A 1 166 ? 0.394 -3.007 13.764 1.00 90.94 166 GLU A CA 1
ATOM 1257 C C . GLU A 1 166 ? -0.479 -2.538 14.933 1.00 90.94 166 GLU A C 1
ATOM 1259 O O . GLU A 1 166 ? -0.800 -3.328 15.829 1.00 90.94 166 GLU A O 1
ATOM 1264 N N . GLN A 1 167 ? -0.916 -1.275 14.910 1.00 91.06 167 GLN A N 1
ATOM 1265 C CA . GLN A 1 167 ? -1.842 -0.730 15.906 1.00 91.06 167 GLN A CA 1
ATOM 1266 C C . GLN A 1 167 ? -3.189 -1.462 15.874 1.00 91.06 167 GLN A C 1
ATOM 1268 O O . GLN A 1 167 ? -3.674 -1.916 16.914 1.00 91.06 167 GLN A O 1
ATOM 1273 N N . ALA A 1 168 ? -3.760 -1.656 14.683 1.00 90.69 168 ALA A N 1
ATOM 1274 C CA . ALA A 1 168 ? -5.028 -2.350 14.503 1.00 90.69 168 ALA A CA 1
ATOM 1275 C C . ALA A 1 168 ? -4.942 -3.823 14.925 1.00 90.69 168 ALA A C 1
ATOM 1277 O O . ALA A 1 168 ? -5.817 -4.313 15.638 1.00 90.69 168 ALA A O 1
ATOM 1278 N N . ALA A 1 169 ? -3.871 -4.525 14.548 1.00 89.94 169 ALA A N 1
ATOM 1279 C CA . ALA A 1 169 ? -3.636 -5.909 14.950 1.00 89.94 169 ALA A CA 1
ATOM 1280 C C . ALA A 1 169 ? -3.515 -6.039 16.477 1.00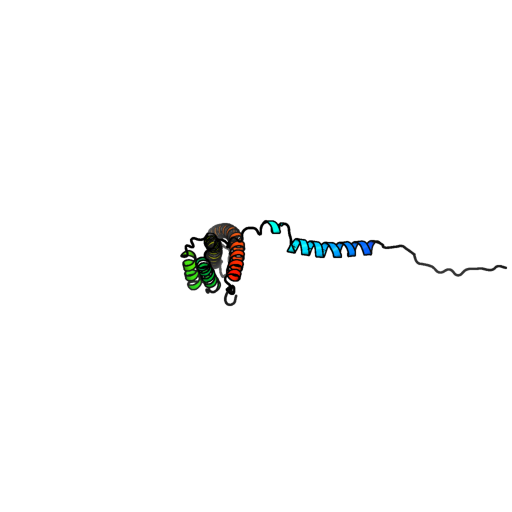 89.94 169 ALA A C 1
ATOM 1282 O O . ALA A 1 169 ? -4.136 -6.920 17.071 1.00 89.94 169 ALA A O 1
ATOM 1283 N N . THR A 1 170 ? -2.795 -5.115 17.121 1.00 90.31 170 THR A N 1
ATOM 1284 C CA . THR A 1 170 ? -2.657 -5.069 18.585 1.00 90.31 170 THR A CA 1
ATOM 1285 C C . THR A 1 170 ? -4.005 -4.845 19.266 1.00 90.31 170 THR A C 1
ATOM 1287 O O . THR A 1 170 ? -4.358 -5.593 20.179 1.00 90.31 170 THR A O 1
ATOM 1290 N N . ARG A 1 171 ? -4.785 -3.865 18.792 1.00 89.69 171 ARG A N 1
ATOM 1291 C CA . ARG A 1 171 ? -6.122 -3.541 19.312 1.00 89.69 171 ARG A CA 1
ATOM 1292 C C . ARG A 1 171 ? -7.096 -4.710 19.182 1.00 89.69 171 ARG A C 1
ATOM 1294 O O . ARG A 1 171 ? -7.893 -4.951 20.079 1.00 89.69 171 ARG A O 1
ATOM 1301 N N . LEU A 1 172 ? -7.019 -5.443 18.075 1.00 91.06 172 LEU A N 1
ATOM 1302 C CA . LEU A 1 172 ? -7.885 -6.587 17.790 1.00 91.06 172 LEU A CA 1
ATOM 1303 C C . LEU A 1 172 ? -7.382 -7.908 18.387 1.00 91.06 172 LEU A C 1
ATOM 1305 O O . LEU A 1 172 ? -8.030 -8.937 18.189 1.00 91.06 172 LEU A O 1
ATOM 1309 N N . HIS A 1 173 ? -6.234 -7.903 19.072 1.00 91.62 173 HIS A N 1
ATOM 1310 C CA . HIS A 1 173 ? -5.549 -9.107 19.552 1.00 91.62 173 HIS A CA 1
ATOM 1311 C C . HIS A 1 173 ? -5.280 -10.142 18.441 1.00 91.62 173 HIS A C 1
ATOM 1313 O O . HIS A 1 173 ? -5.343 -11.353 18.660 1.00 91.62 173 HIS A 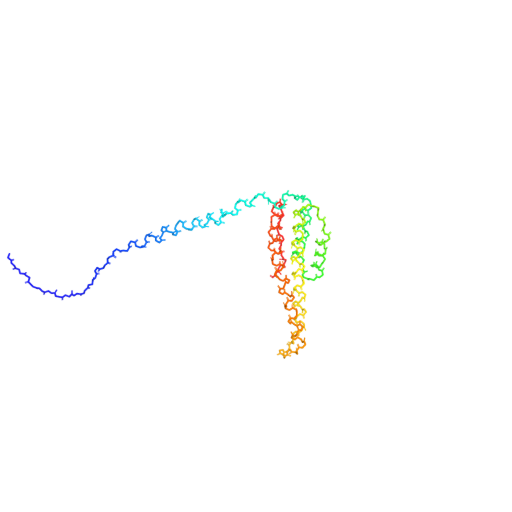O 1
ATOM 1319 N N . ILE A 1 174 ? -4.966 -9.665 17.235 1.00 89.44 174 ILE A N 1
ATOM 1320 C CA . ILE A 1 174 ? -4.601 -10.481 16.073 1.00 89.44 174 ILE A CA 1
ATOM 1321 C C . ILE A 1 174 ? -3.077 -10.500 15.958 1.00 89.44 174 ILE A C 1
ATOM 1323 O O . ILE A 1 174 ? -2.418 -9.471 16.077 1.00 89.44 174 ILE A O 1
ATOM 1327 N N . THR A 1 175 ? -2.495 -11.673 15.706 1.00 89.25 175 THR A N 1
ATOM 1328 C CA . THR A 1 175 ? -1.057 -11.761 15.413 1.00 89.25 175 THR A CA 1
ATOM 1329 C C . THR A 1 175 ? -0.781 -11.192 14.017 1.00 89.25 175 THR A C 1
ATOM 1331 O O . THR A 1 175 ? -1.383 -11.685 13.060 1.00 89.25 175 THR A O 1
ATOM 1334 N N . PRO A 1 176 ? 0.124 -10.203 13.870 1.00 87.50 176 PRO A N 1
ATOM 1335 C CA . PRO A 1 176 ? 0.487 -9.663 12.566 1.00 87.50 176 PRO A CA 1
ATOM 1336 C C . PRO A 1 176 ? 0.989 -10.759 11.625 1.00 87.50 176 PRO A C 1
ATOM 1338 O O . PRO A 1 176 ? 1.825 -11.591 11.997 1.00 87.50 176 PRO A O 1
ATOM 1341 N N . ALA A 1 177 ? 0.477 -10.749 10.399 1.00 88.44 177 ALA A N 1
ATOM 1342 C CA . ALA A 1 177 ? 0.892 -11.666 9.358 1.00 88.44 177 ALA A CA 1
ATOM 1343 C C . ALA A 1 177 ? 2.350 -11.421 8.962 1.00 88.44 177 ALA A C 1
ATOM 1345 O O . ALA A 1 177 ? 2.870 -10.307 9.039 1.00 88.44 177 ALA A O 1
ATOM 1346 N N . ARG A 1 178 ? 3.006 -12.482 8.497 1.00 86.06 178 ARG A N 1
ATOM 1347 C CA . ARG A 1 178 ? 4.356 -12.423 7.937 1.00 86.06 178 ARG A CA 1
ATOM 1348 C C . ARG A 1 178 ? 4.351 -13.118 6.590 1.00 86.06 178 ARG A C 1
ATOM 1350 O O . ARG A 1 178 ? 3.636 -14.106 6.424 1.00 86.06 178 ARG A O 1
ATOM 1357 N N . ARG A 1 179 ? 5.157 -12.610 5.656 1.00 78.56 179 ARG A N 1
ATOM 1358 C CA . ARG A 1 179 ? 5.340 -13.269 4.363 1.00 78.56 179 ARG A CA 1
ATOM 1359 C C . ARG A 1 179 ? 5.889 -14.683 4.585 1.00 78.56 179 ARG A C 1
ATOM 1361 O O . 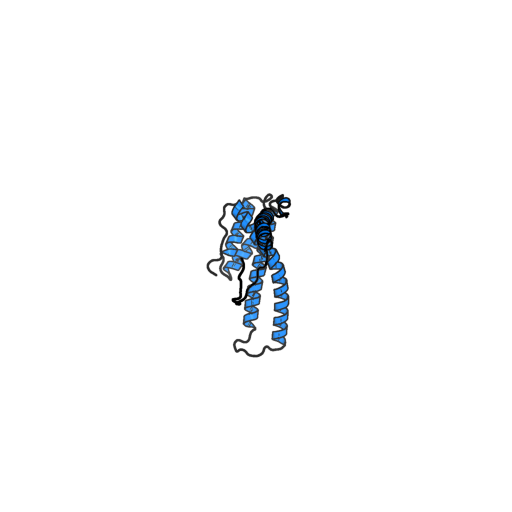ARG A 1 179 ? 6.853 -14.824 5.345 1.00 78.56 179 ARG A O 1
ATOM 1368 N N . PRO A 1 180 ? 5.308 -15.716 3.955 1.00 73.62 180 PRO A N 1
ATOM 1369 C CA . PRO A 1 180 ? 5.889 -17.048 3.972 1.00 73.62 180 PRO A CA 1
ATOM 1370 C C . PRO A 1 180 ? 7.235 -17.005 3.236 1.00 73.62 180 PRO A C 1
ATOM 1372 O O . PRO A 1 180 ? 7.273 -16.696 2.053 1.00 73.62 180 PRO A O 1
ATOM 1375 N N . ASN A 1 181 ? 8.322 -17.257 3.975 1.00 51.56 181 ASN A N 1
ATOM 1376 C CA . ASN A 1 181 ? 9.710 -17.418 3.517 1.00 51.56 181 ASN A CA 1
ATOM 1377 C C . ASN A 1 181 ? 10.120 -16.565 2.297 1.00 51.56 181 ASN A C 1
ATOM 1379 O O . ASN A 1 181 ? 10.089 -17.032 1.159 1.00 51.56 181 ASN A O 1
ATOM 1383 N N . SER A 1 182 ? 10.576 -15.341 2.571 1.00 46.72 182 SER A N 1
ATOM 1384 C CA . SER A 1 182 ? 11.556 -14.633 1.732 1.00 46.72 182 SER A CA 1
ATOM 1385 C C . SER A 1 182 ? 12.945 -15.245 1.864 1.00 46.72 182 SER A C 1
ATOM 1387 O O . SER A 1 182 ? 13.319 -15.502 3.034 1.00 46.72 182 SER A O 1
#

Mean predicted aligned error: 15.48 Å

Sequence (182 aa):
MATDPDAVDGPKKKPARSIGALVALGAVAVTIPLLLYAARNGPDHEDRLHDPLELSDEAELRAVVQAISGVIQAHPGDEEDRALRALEGLHPRSPGASDLRESCVTTYRGAHDAQQISAELRALLPSDGGTLGEEQVRRMNEMFDRSRRLLNEARDAHLRCVGLYEQAATRLHITPARRPNS

Secondary structure (DSSP, 8-state):
------------------THHHHHHHHHHHHHHHHHHHHHS-GGGGSTT--TTTTS-HHHHHHHHHHHHHHHHSPTTHHHHHHHHHHHT----SHHHHHHHHHHHHHHHHHHHHHHHHHHHHHHS-TT-PPPPHHHHHHHHHHHHHHHHHHHHHHHHHHHHHHHHHHHHHHTTPPPP--S--